Protein AF-A0A067FPH5-F1 (afdb_monomer)

Secondary structure (DSSP, 8-state):
-HHHHHHHHHHHHHHHHHHHHHHHHHHHHHHHHHHHHHHHHHHHHHHHHHHHHHHHHHHHHHHHHHHHHHHHHHHHHHHHHHHHHHHHHHHHHHHHHHHHHHHHHHHHHHHHHHHHHHHHHHHHHHHHHHHHHHHHHHHHHHHHHHHHHHHHT--TTS-HHHHHHHHHHHHHHHHHHHHHHHHHHHHHHHHHHHHHHHHHHHHHHHHHHHHHHHHH--TT-S---PPTT---HHHHHHHHHHHTTTTTHHHHHHHHHHHHHHHHH-TT---S---EETTEE-

InterPro domains:
  IPR005379 Factor of DNA methylation 1-5/IDN2 , domain XH [PF03469] (226-279)
  IPR045177 Factor of DNA methylation 1-5/IDN2 [PTHR21596] (140-278)

Solvent-accessible surface area (backbone atoms only — not comparable to full-atom values): 15678 Å² total; per-residue (Å²): 121,66,67,64,55,49,52,53,50,53,52,50,53,52,50,52,52,52,51,50,53,52,49,55,53,50,51,52,53,49,53,54,49,51,51,50,49,52,54,50,50,51,52,51,52,53,50,52,52,56,51,50,53,51,48,53,55,50,52,52,52,51,53,53,50,52,53,51,51,52,52,50,53,52,51,51,52,52,53,51,51,52,52,52,52,52,54,50,52,55,50,51,54,51,52,53,52,54,52,49,53,51,50,52,52,52,51,52,53,52,50,53,51,50,53,50,54,51,50,55,51,53,50,51,57,48,52,53,52,49,54,49,51,56,51,52,54,48,52,53,51,54,52,52,53,52,53,51,52,57,61,73,69,57,72,97,80,80,56,80,66,59,56,50,51,53,52,53,53,52,50,50,52,50,49,54,53,50,51,53,51,50,52,52,52,51,50,51,52,53,50,51,51,50,50,54,51,52,52,48,51,53,50,51,51,51,51,50,52,53,50,55,51,54,74,71,46,50,100,84,49,95,62,80,91,82,60,90,46,69,71,71,58,66,64,39,40,57,53,24,44,69,77,32,67,91,56,68,21,70,56,55,21,51,51,53,46,56,52,51,31,53,44,59,66,36,90,85,60,69,95,67,82,72,50,75,60,94,88,45,83,86

Sequence (282 aa):
MDDQRYEEELTKVSQLASLKQEIDSKNQQLSEMEQKLDDTSAVARKLVIGLMEKLMKSDRRSLEFEHMYYEYEKMYRERSATVEQLMNEKRKLKEEYIEEIRKEKSINIKLKMYQKKELEQRTKELDECKAQNDLERRRLMDEIEELKRKLQNQNPSEGASNLKAQISALTNQLKEKTEELEESQNLNNVLTVKELTTRKELHDARKESISGLLDMLNNRSTLLVKRMGEINRKAFDDMCSEKYSNGDWQEISAELCSLWERYLGDSNWHPFKRVKNGGIWQ

Mean predicted aligned error: 18.79 Å

pLDDT: mean 87.05, std 12.03, range [46.84, 98.06]

Organism: Citrus sinensis (NCBI:txid2711)

Structure (mmCIF, N/CA/C/O backbone):
data_AF-A0A067FPH5-F1
#
_entry.id   AF-A0A067FPH5-F1
#
loop_
_atom_site.group_PDB
_atom_site.id
_atom_site.type_symbol
_atom_site.label_atom_id
_atom_site.label_alt_id
_atom_site.label_comp_id
_atom_site.label_asym_id
_atom_site.label_entity_id
_atom_site.label_seq_id
_atom_site.pdbx_PDB_ins_code
_atom_site.Cartn_x
_atom_site.Cartn_y
_atom_site.Cartn_z
_atom_site.occupancy
_atom_site.B_iso_or_equiv
_atom_site.auth_seq_id
_atom_site.auth_comp_id
_atom_site.auth_asym_id
_atom_site.auth_atom_id
_atom_site.pdbx_PDB_model_num
ATOM 1 N N . MET A 1 1 ? 84.092 12.473 -113.536 1.00 52.78 1 MET A N 1
ATOM 2 C CA . MET A 1 1 ? 84.196 12.930 -112.132 1.00 52.78 1 MET A CA 1
ATOM 3 C C . MET A 1 1 ? 82.872 13.486 -111.617 1.00 52.78 1 MET A C 1
ATOM 5 O O . MET A 1 1 ? 82.619 13.321 -110.435 1.00 52.78 1 MET A O 1
ATOM 9 N N . ASP A 1 2 ? 82.016 14.066 -112.469 1.00 58.38 2 ASP A N 1
ATOM 10 C CA . ASP A 1 2 ? 80.738 14.653 -112.027 1.00 58.38 2 ASP A CA 1
ATOM 11 C C . ASP A 1 2 ? 79.616 13.640 -111.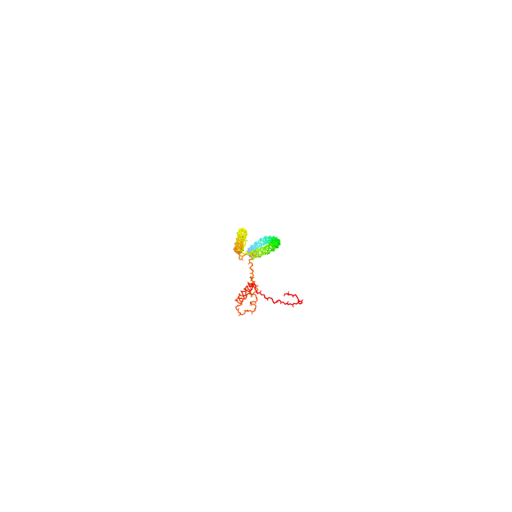718 1.00 58.38 2 ASP A C 1
ATOM 13 O O . ASP A 1 2 ? 78.890 13.842 -110.750 1.00 58.38 2 ASP A O 1
ATOM 17 N N . ASP A 1 3 ? 79.521 12.510 -112.433 1.00 58.47 3 ASP A N 1
ATOM 18 C CA . ASP A 1 3 ? 78.466 11.499 -112.186 1.00 58.47 3 ASP A CA 1
ATOM 19 C C . ASP A 1 3 ? 78.573 10.809 -110.817 1.00 58.47 3 ASP A C 1
ATOM 21 O O . ASP A 1 3 ? 77.574 10.570 -110.146 1.00 58.47 3 ASP A O 1
ATOM 25 N N . GLN A 1 4 ? 79.795 10.532 -110.357 1.00 61.44 4 GLN A N 1
ATOM 26 C CA . GLN A 1 4 ? 80.038 9.846 -109.082 1.00 61.44 4 GLN A CA 1
ATOM 27 C C . GLN A 1 4 ? 79.651 10.723 -107.882 1.00 61.44 4 GLN A C 1
ATOM 29 O O . GLN A 1 4 ? 79.090 10.250 -106.898 1.00 61.44 4 GLN A O 1
ATOM 34 N N . ARG A 1 5 ? 79.897 12.032 -108.000 1.00 65.94 5 ARG A N 1
ATOM 35 C CA . ARG A 1 5 ? 79.531 13.032 -106.993 1.00 65.94 5 ARG A CA 1
ATOM 36 C C . ARG A 1 5 ? 78.016 13.246 -106.940 1.00 65.94 5 ARG A C 1
ATOM 38 O O . ARG A 1 5 ? 77.473 13.497 -105.870 1.00 65.94 5 ARG A O 1
ATOM 45 N N . TYR A 1 6 ? 77.344 13.131 -108.086 1.00 71.31 6 TYR A N 1
ATOM 46 C CA . TYR A 1 6 ? 75.889 13.202 -108.188 1.00 71.31 6 TYR A CA 1
ATOM 47 C C . TYR A 1 6 ? 75.205 11.979 -107.557 1.00 71.31 6 TYR A C 1
ATOM 49 O O . TYR A 1 6 ? 74.259 12.147 -106.789 1.00 71.31 6 TYR A O 1
ATOM 57 N N . GLU A 1 7 ? 75.710 10.762 -107.791 1.00 71.12 7 GLU A N 1
ATOM 58 C CA . GLU A 1 7 ? 75.185 9.554 -107.134 1.00 71.12 7 GLU A CA 1
ATOM 59 C C . GLU A 1 7 ? 75.401 9.552 -105.610 1.00 71.12 7 GLU A C 1
ATOM 61 O O . GLU A 1 7 ? 74.508 9.138 -104.864 1.00 71.12 7 GLU A O 1
ATOM 66 N N . GLU A 1 8 ? 76.542 10.056 -105.127 1.00 75.38 8 GLU A N 1
ATOM 67 C CA . GLU A 1 8 ? 76.812 10.231 -103.691 1.00 75.38 8 GLU A CA 1
ATOM 68 C C . GLU A 1 8 ? 75.858 11.239 -103.029 1.00 75.38 8 GLU A C 1
ATOM 70 O O . GLU A 1 8 ? 75.388 11.026 -101.911 1.00 75.38 8 GLU A O 1
ATOM 75 N N . GLU A 1 9 ? 75.542 12.348 -103.700 1.00 77.19 9 GLU A N 1
ATOM 76 C CA . GLU A 1 9 ? 74.552 13.316 -103.213 1.00 77.19 9 GLU A CA 1
ATOM 77 C C . GLU A 1 9 ? 73.137 12.719 -103.213 1.00 77.19 9 GLU A C 1
ATOM 79 O O . GLU A 1 9 ? 72.397 12.876 -102.240 1.00 77.19 9 GLU A O 1
ATOM 84 N N . LEU A 1 10 ? 72.774 11.955 -104.247 1.00 77.88 10 LEU A N 1
ATOM 85 C CA . LEU A 1 10 ? 71.474 11.287 -104.334 1.00 77.88 10 LEU A CA 1
ATOM 86 C C . LEU A 1 10 ? 71.291 10.233 -103.224 1.00 77.88 10 LEU A C 1
ATOM 88 O O . LEU A 1 10 ? 70.218 10.135 -102.623 1.00 77.88 10 LEU A O 1
ATOM 92 N N . THR A 1 11 ? 72.348 9.488 -102.889 1.00 80.06 11 THR A N 1
ATOM 93 C CA . THR A 1 11 ? 72.336 8.524 -101.773 1.00 80.06 11 THR A CA 1
ATOM 94 C C . THR A 1 11 ? 72.241 9.211 -100.411 1.00 80.06 11 THR A C 1
ATOM 96 O O . THR A 1 11 ? 71.456 8.762 -99.573 1.00 80.06 11 THR A O 1
ATOM 99 N N . LYS A 1 12 ? 72.942 10.333 -100.187 1.00 84.25 12 LYS A N 1
ATOM 100 C CA . LYS A 1 12 ? 72.783 11.144 -98.962 1.00 84.25 12 LYS A CA 1
ATOM 101 C C . LYS A 1 12 ? 71.364 11.695 -98.819 1.00 84.25 12 LYS A C 1
ATOM 103 O O . LYS A 1 12 ? 70.794 11.632 -97.733 1.00 84.25 12 LYS A O 1
ATOM 108 N N . VAL A 1 13 ? 70.768 12.197 -99.903 1.00 83.94 13 VAL A N 1
ATOM 109 C CA . VAL A 1 13 ? 69.380 12.693 -99.907 1.00 83.94 13 VAL A CA 1
ATOM 110 C C . VAL A 1 13 ? 68.395 11.568 -99.578 1.00 83.94 13 VAL A C 1
ATOM 112 O O . VAL A 1 13 ? 67.494 11.765 -98.763 1.00 83.94 13 VAL A O 1
ATOM 115 N N . SER A 1 14 ? 68.597 10.367 -100.129 1.00 82.56 14 SER A N 1
ATOM 116 C CA . SER A 1 14 ? 67.784 9.190 -99.795 1.00 82.56 14 SER A CA 1
ATOM 117 C C . SER A 1 14 ? 67.922 8.776 -98.322 1.00 82.56 14 SER A C 1
ATOM 119 O O . SER A 1 14 ? 66.929 8.415 -97.690 1.00 82.56 14 SER A O 1
ATOM 121 N N . GLN A 1 15 ? 69.129 8.842 -97.751 1.00 87.75 15 GLN A N 1
ATOM 122 C CA . GLN A 1 15 ? 69.367 8.558 -96.330 1.00 87.75 15 GLN A CA 1
ATOM 123 C C . GLN A 1 15 ? 68.714 9.606 -95.419 1.00 87.75 15 GLN A C 1
ATOM 125 O O . GLN A 1 15 ? 68.077 9.250 -94.429 1.00 87.75 15 GLN A O 1
ATOM 130 N N . LEU A 1 16 ? 68.806 10.891 -95.774 1.00 87.94 16 LEU A N 1
ATOM 131 C CA . LEU A 1 16 ? 68.147 11.982 -95.049 1.00 87.94 16 LEU A CA 1
ATOM 132 C C . LEU A 1 16 ? 66.619 11.856 -95.084 1.00 87.94 16 LEU A C 1
ATOM 134 O O . LEU A 1 16 ? 65.966 12.085 -94.067 1.00 87.94 16 LEU A O 1
ATOM 138 N N . ALA A 1 17 ? 66.045 11.449 -96.220 1.00 88.19 17 ALA A N 1
ATOM 139 C CA . ALA A 1 17 ? 64.614 11.180 -96.333 1.00 88.19 17 ALA A CA 1
ATOM 140 C C . ALA A 1 17 ? 64.175 10.015 -95.425 1.00 88.19 17 ALA A C 1
ATOM 142 O O . ALA A 1 17 ? 63.168 10.135 -94.727 1.00 88.19 17 ALA A O 1
ATOM 143 N N . SER A 1 18 ? 64.963 8.934 -95.366 1.00 90.12 18 SER A N 1
ATOM 144 C CA . SER A 1 18 ? 64.709 7.802 -94.464 1.00 90.12 18 SER A CA 1
ATOM 145 C C . SER A 1 18 ? 64.787 8.206 -92.989 1.00 90.12 18 SER A C 1
ATOM 147 O O . SER A 1 18 ? 63.917 7.833 -92.205 1.00 90.12 18 SER A O 1
ATOM 149 N N . LEU A 1 19 ? 65.799 8.991 -92.602 1.00 92.50 19 LEU A N 1
ATOM 150 C CA . LEU A 1 19 ? 65.950 9.480 -91.227 1.00 92.50 19 LEU A CA 1
ATOM 151 C C . LEU A 1 19 ? 64.802 10.408 -90.824 1.00 92.50 19 LEU A C 1
ATOM 153 O O . LEU A 1 19 ? 64.295 10.311 -89.709 1.00 92.50 19 LEU A O 1
ATOM 157 N N . LYS A 1 20 ? 64.353 11.283 -91.730 1.00 93.94 20 LYS A N 1
ATOM 158 C CA . LYS A 1 20 ? 63.185 12.136 -91.495 1.00 93.94 20 LYS A CA 1
ATOM 159 C C . LYS A 1 20 ? 61.924 11.306 -91.256 1.00 93.94 20 LYS A C 1
ATOM 161 O O . LYS A 1 20 ? 61.219 11.556 -90.286 1.00 93.94 20 LYS A O 1
ATOM 166 N N . GLN A 1 21 ? 61.668 10.302 -92.096 1.00 92.88 21 GLN A N 1
ATOM 167 C CA . GLN A 1 21 ? 60.519 9.411 -91.931 1.00 92.88 21 GLN A CA 1
ATOM 168 C C . GLN A 1 21 ? 60.565 8.663 -90.588 1.00 92.88 21 GLN A C 1
ATOM 170 O O . GLN A 1 21 ? 59.534 8.495 -89.937 1.00 92.88 21 GLN A O 1
ATOM 175 N N . GLU A 1 22 ? 61.754 8.249 -90.144 1.00 94.88 22 GLU A N 1
ATOM 176 C CA . GLU A 1 22 ? 61.939 7.625 -88.831 1.00 94.88 22 GLU A CA 1
ATOM 177 C C . GLU A 1 22 ? 61.657 8.606 -87.679 1.00 94.88 22 GLU A C 1
ATOM 179 O O . GLU A 1 22 ? 60.985 8.237 -86.715 1.00 94.88 22 GLU A O 1
ATOM 184 N N . ILE A 1 23 ? 62.120 9.859 -87.780 1.00 95.06 23 ILE A N 1
ATOM 185 C CA . ILE A 1 23 ? 61.822 10.922 -86.804 1.00 95.06 23 ILE A CA 1
ATOM 186 C C . ILE A 1 23 ? 60.315 11.190 -86.743 1.00 95.06 23 ILE A C 1
ATOM 188 O O . ILE A 1 23 ? 59.755 11.227 -85.649 1.00 95.06 23 ILE A O 1
ATOM 192 N N . ASP A 1 24 ? 59.652 11.323 -87.892 1.00 94.56 24 ASP A N 1
ATOM 193 C CA . ASP A 1 24 ? 58.208 11.562 -87.969 1.00 94.56 24 ASP A CA 1
ATOM 194 C C . ASP A 1 24 ? 57.430 10.395 -87.334 1.00 94.56 24 ASP A C 1
ATOM 196 O O . ASP A 1 24 ? 56.533 10.615 -86.516 1.00 94.56 24 ASP A O 1
ATOM 200 N N . SER A 1 25 ? 57.837 9.149 -87.609 1.00 94.31 25 SER A N 1
ATOM 201 C CA . SER A 1 25 ? 57.247 7.961 -86.983 1.00 94.31 25 SER A CA 1
ATOM 202 C C . SER A 1 25 ? 57.460 7.926 -85.467 1.00 94.31 25 SER A C 1
ATOM 204 O O . SER A 1 25 ? 56.537 7.565 -84.736 1.00 94.31 25 SER A O 1
ATOM 206 N N . LYS A 1 26 ? 58.654 8.280 -84.974 1.00 95.81 26 LYS A N 1
ATOM 207 C CA . LYS A 1 26 ? 58.944 8.325 -83.530 1.00 95.81 26 LYS A CA 1
ATOM 208 C C . LYS A 1 26 ? 58.185 9.448 -82.831 1.00 95.81 26 LYS A C 1
ATOM 210 O O . LYS A 1 26 ? 57.690 9.235 -81.730 1.00 95.81 26 LYS A O 1
ATOM 215 N N . ASN A 1 27 ? 58.048 10.611 -83.464 1.00 95.19 27 ASN A N 1
ATOM 216 C CA . ASN A 1 27 ? 57.265 11.727 -82.933 1.00 95.19 27 ASN A CA 1
ATOM 217 C C . ASN A 1 27 ? 55.780 11.365 -82.826 1.00 95.19 27 ASN A C 1
ATOM 219 O O . ASN A 1 27 ? 55.150 11.670 -81.816 1.00 95.19 27 ASN A O 1
ATOM 223 N N . GLN A 1 28 ? 55.234 10.662 -83.824 1.00 95.12 28 GLN A N 1
ATOM 224 C CA . GLN A 1 28 ? 53.870 10.144 -83.749 1.00 95.12 28 GLN A CA 1
ATOM 225 C C . GLN A 1 28 ? 53.710 9.162 -82.578 1.00 95.12 28 GLN A C 1
ATOM 227 O O . GLN A 1 28 ? 52.793 9.311 -81.775 1.00 95.12 28 GLN A O 1
ATOM 232 N N . GLN A 1 29 ? 54.633 8.204 -82.431 1.00 95.94 29 GLN A N 1
ATOM 233 C CA . GLN A 1 29 ? 54.624 7.269 -81.300 1.00 95.94 29 GLN A CA 1
ATOM 234 C C . GLN A 1 29 ? 54.732 7.984 -79.946 1.00 95.94 29 GLN A C 1
ATOM 236 O O . GLN A 1 29 ? 54.062 7.592 -78.993 1.00 95.94 29 GLN A O 1
ATOM 241 N N . LEU A 1 30 ? 55.557 9.029 -79.850 1.00 95.62 30 LEU A N 1
ATOM 242 C CA . LEU A 1 30 ? 55.719 9.818 -78.632 1.00 95.62 30 LEU A CA 1
ATOM 243 C C . LEU A 1 30 ? 54.419 10.544 -78.266 1.00 95.62 30 LEU A C 1
ATOM 245 O O . LEU A 1 30 ? 53.979 10.437 -77.126 1.00 95.62 30 LEU A O 1
ATOM 249 N N . SER A 1 31 ? 53.750 11.166 -79.240 1.00 95.69 31 SER A N 1
ATOM 250 C CA . SER A 1 31 ? 52.448 11.812 -79.030 1.00 95.69 31 SER A CA 1
ATOM 251 C C . SER A 1 31 ? 51.366 10.816 -78.589 1.00 95.69 31 SER A C 1
ATOM 253 O O . SER A 1 31 ? 50.600 11.091 -77.666 1.00 95.69 31 SER A O 1
ATOM 255 N N . GLU A 1 32 ? 51.333 9.616 -79.178 1.00 95.75 32 GLU A N 1
ATOM 256 C CA . GLU A 1 32 ? 50.417 8.552 -78.748 1.00 95.75 32 GLU A CA 1
ATOM 257 C C . GLU A 1 32 ? 50.696 8.085 -77.310 1.00 95.75 32 GLU A C 1
ATOM 259 O O . GLU A 1 32 ? 49.768 7.765 -76.563 1.00 95.75 32 GLU A O 1
ATOM 264 N N . MET A 1 33 ? 51.969 8.023 -76.910 1.00 95.56 33 MET A N 1
ATOM 265 C CA . MET A 1 33 ? 52.368 7.665 -75.547 1.00 95.56 33 MET A CA 1
ATOM 266 C C . MET A 1 33 ? 52.017 8.760 -74.535 1.00 95.56 33 MET A C 1
ATOM 268 O O . MET A 1 33 ? 51.542 8.432 -73.448 1.00 95.56 33 MET A O 1
ATOM 272 N N . GLU A 1 34 ? 52.200 10.033 -74.888 1.00 95.44 34 GLU A N 1
ATOM 273 C CA . GLU A 1 34 ? 51.789 11.180 -74.069 1.00 95.44 34 GLU A CA 1
ATOM 274 C C . GLU A 1 34 ? 50.274 11.175 -73.835 1.00 95.44 34 GLU A C 1
ATOM 276 O O . GLU A 1 34 ? 49.833 11.223 -72.687 1.00 95.44 34 GLU A O 1
ATOM 281 N N . GLN A 1 35 ? 49.474 10.981 -74.889 1.00 95.75 35 GLN A N 1
ATOM 282 C CA . GLN A 1 35 ? 48.018 10.888 -74.762 1.00 95.75 35 GLN A CA 1
ATOM 283 C C . GLN A 1 35 ? 47.597 9.722 -73.852 1.00 95.75 35 GLN A C 1
ATOM 285 O O . GLN A 1 35 ? 46.757 9.889 -72.969 1.00 95.75 35 GLN A O 1
ATOM 290 N N . LYS A 1 36 ? 48.214 8.540 -74.011 1.00 96.38 36 LYS A N 1
ATOM 291 C CA . LYS A 1 36 ? 47.952 7.382 -73.135 1.00 96.38 36 LYS A CA 1
ATOM 292 C C . LYS A 1 36 ? 48.305 7.672 -71.680 1.00 96.38 36 LYS A C 1
ATOM 294 O O . LYS A 1 36 ? 47.593 7.216 -70.782 1.00 96.38 36 LYS A O 1
ATOM 299 N N . LEU A 1 37 ? 49.405 8.383 -71.433 1.00 94.88 37 LEU A N 1
ATOM 300 C CA . LEU A 1 37 ? 49.809 8.781 -70.088 1.00 94.88 37 LEU A CA 1
ATOM 301 C C . LEU A 1 37 ? 48.776 9.729 -69.471 1.00 94.88 37 LEU A C 1
ATOM 303 O O . LEU A 1 37 ? 48.371 9.510 -68.327 1.00 94.88 37 LEU A O 1
ATOM 307 N N . ASP A 1 38 ? 48.309 10.723 -70.224 1.00 95.75 38 ASP A N 1
ATOM 308 C CA . ASP A 1 38 ? 47.296 11.678 -69.773 1.00 95.75 38 ASP A CA 1
ATOM 309 C C . ASP A 1 38 ? 45.954 11.005 -69.479 1.00 95.75 38 ASP A C 1
ATOM 311 O O . ASP A 1 38 ? 45.372 11.231 -68.411 1.00 95.75 38 ASP A O 1
ATOM 315 N N . ASP A 1 39 ? 45.505 10.110 -70.361 1.00 96.06 39 ASP A N 1
ATOM 316 C CA . ASP A 1 39 ? 44.288 9.320 -70.171 1.00 96.06 39 ASP A CA 1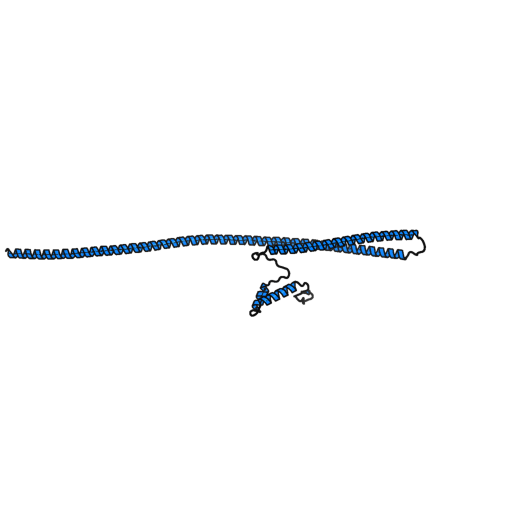
ATOM 317 C C . ASP A 1 39 ? 44.403 8.436 -68.920 1.00 96.06 39 ASP A C 1
ATOM 319 O O . ASP A 1 39 ? 43.511 8.415 -68.064 1.00 96.06 39 ASP A O 1
ATOM 323 N N . THR A 1 40 ? 45.543 7.755 -68.754 1.00 95.81 40 THR A N 1
ATOM 324 C CA . THR A 1 40 ? 45.820 6.917 -67.576 1.00 95.81 40 THR A CA 1
ATOM 325 C C . THR A 1 40 ? 45.838 7.756 -66.298 1.00 95.81 40 THR A C 1
ATOM 327 O O . THR A 1 40 ? 45.248 7.371 -65.286 1.00 95.81 40 THR A O 1
ATOM 330 N N . SER A 1 41 ? 46.460 8.935 -66.340 1.00 96.38 41 SER A N 1
ATOM 331 C CA . SER A 1 41 ? 46.521 9.884 -65.227 1.00 96.38 41 SER A CA 1
ATOM 332 C C . SER A 1 41 ? 45.132 10.415 -64.858 1.00 96.38 41 SER A C 1
ATOM 334 O O . SER A 1 41 ? 44.786 10.504 -63.677 1.00 96.38 41 SER A O 1
ATOM 336 N N . ALA A 1 42 ? 44.284 10.706 -65.848 1.00 96.38 42 ALA A N 1
ATOM 337 C CA . ALA A 1 42 ? 42.902 11.124 -65.632 1.00 96.38 42 ALA A CA 1
ATOM 338 C C . ALA A 1 42 ? 42.062 10.022 -64.967 1.00 96.38 42 ALA A C 1
ATOM 340 O O . ALA A 1 42 ? 41.341 10.296 -64.000 1.00 96.38 42 ALA A O 1
ATOM 341 N N . VAL A 1 43 ? 42.194 8.772 -65.425 1.00 96.62 43 VAL A N 1
ATOM 342 C CA . VAL A 1 43 ? 41.532 7.613 -64.806 1.00 96.62 43 VAL A CA 1
ATOM 343 C C . VAL A 1 43 ? 42.016 7.413 -63.369 1.00 96.62 43 VAL A C 1
ATOM 345 O O . VAL A 1 43 ? 41.189 7.271 -62.464 1.00 96.62 43 VAL A O 1
ATOM 348 N N . ALA A 1 44 ? 43.329 7.476 -63.130 1.00 96.94 44 ALA A N 1
ATOM 349 C CA . ALA A 1 44 ? 43.908 7.359 -61.794 1.00 96.94 44 ALA A CA 1
ATOM 350 C C . ALA A 1 44 ? 43.384 8.452 -60.847 1.00 96.94 44 ALA A C 1
ATOM 352 O O . ALA A 1 44 ? 42.931 8.141 -59.745 1.00 96.94 44 ALA A O 1
ATOM 353 N N . ARG A 1 45 ? 43.345 9.719 -61.287 1.00 97.19 45 ARG A N 1
ATOM 354 C CA . ARG A 1 45 ? 42.771 10.832 -60.508 1.00 97.19 45 ARG A CA 1
ATOM 355 C C . ARG A 1 45 ? 41.310 10.580 -60.137 1.00 97.19 45 ARG A C 1
ATOM 357 O O . ARG A 1 45 ? 40.937 10.749 -58.978 1.00 97.19 45 ARG A O 1
ATOM 364 N N . LYS A 1 46 ? 40.488 10.135 -61.093 1.00 96.88 46 LYS A N 1
ATOM 365 C CA . LYS A 1 46 ? 39.066 9.840 -60.853 1.00 96.88 46 LYS A CA 1
ATOM 366 C C . LYS A 1 46 ? 38.879 8.715 -59.832 1.00 96.88 46 LYS A C 1
ATOM 368 O O . LYS A 1 46 ? 38.005 8.814 -58.971 1.00 96.88 46 LYS A O 1
ATOM 373 N N . LEU A 1 47 ? 39.707 7.671 -59.902 1.00 97.00 47 LEU A N 1
ATOM 374 C CA . LEU A 1 47 ? 39.696 6.576 -58.930 1.00 97.00 47 LEU A CA 1
ATOM 375 C C . LEU A 1 47 ? 40.080 7.059 -57.529 1.00 97.00 47 LEU A C 1
ATOM 377 O O . LEU A 1 47 ? 39.378 6.739 -56.572 1.00 97.00 47 LEU A O 1
ATOM 381 N N . VAL A 1 48 ? 41.141 7.862 -57.408 1.00 97.56 48 VAL A N 1
ATOM 382 C CA . VAL A 1 48 ? 41.587 8.420 -56.122 1.00 97.56 48 VAL A CA 1
ATOM 383 C C . VAL A 1 48 ? 40.495 9.278 -55.483 1.00 97.56 48 VAL A C 1
ATOM 385 O O . VAL A 1 48 ? 40.170 9.059 -54.318 1.00 97.56 48 VAL A O 1
ATOM 388 N N . ILE A 1 49 ? 39.866 10.183 -56.241 1.00 96.94 49 ILE A N 1
ATOM 389 C CA . ILE A 1 49 ? 38.756 11.015 -55.743 1.00 96.94 49 ILE A CA 1
ATOM 390 C C . ILE A 1 49 ? 37.593 10.133 -55.271 1.00 96.94 49 ILE A C 1
ATOM 392 O O . ILE A 1 49 ? 37.096 10.302 -54.160 1.00 96.94 49 ILE A O 1
ATOM 396 N N . GLY A 1 50 ? 37.199 9.137 -56.072 1.00 96.94 50 GLY A N 1
ATOM 397 C CA . GLY A 1 50 ? 36.114 8.226 -55.705 1.00 96.94 50 GLY A CA 1
ATOM 398 C C . GLY A 1 50 ? 36.405 7.401 -54.445 1.00 96.94 50 GLY A C 1
ATOM 399 O O . GLY A 1 50 ? 35.495 7.134 -53.659 1.00 96.94 50 GLY A O 1
ATOM 400 N N . LEU A 1 51 ? 37.661 7.000 -54.225 1.00 97.00 51 LEU A N 1
ATOM 401 C CA . LEU A 1 51 ? 38.082 6.323 -52.995 1.00 97.00 51 LEU A CA 1
ATOM 402 C C . LEU A 1 51 ? 38.091 7.278 -51.797 1.00 97.00 51 LEU A C 1
ATOM 404 O O . LEU A 1 51 ? 37.592 6.900 -50.738 1.00 97.00 51 LEU A O 1
ATOM 408 N N . MET A 1 52 ? 38.579 8.510 -51.968 1.00 96.56 52 MET A N 1
ATOM 409 C CA . MET A 1 52 ? 38.553 9.539 -50.924 1.00 96.56 52 MET A CA 1
ATOM 410 C C . MET A 1 52 ? 37.122 9.842 -50.470 1.00 96.56 52 MET A C 1
ATOM 412 O O . MET A 1 52 ? 36.848 9.833 -49.275 1.00 96.56 52 MET A O 1
ATOM 416 N N . GLU A 1 53 ? 36.177 10.019 -51.395 1.00 96.62 53 GLU A N 1
ATOM 417 C CA . GLU A 1 53 ? 34.772 10.257 -51.044 1.00 96.62 53 GLU A CA 1
ATOM 418 C C . GLU A 1 53 ? 34.149 9.092 -50.266 1.00 96.62 53 GLU A C 1
ATOM 420 O O . GLU A 1 53 ? 33.371 9.305 -49.332 1.00 96.62 53 GLU A O 1
ATOM 425 N N . LYS A 1 54 ? 34.466 7.848 -50.648 1.00 97.00 54 LYS A N 1
ATOM 426 C CA . LYS A 1 54 ? 34.000 6.655 -49.927 1.00 97.00 54 LYS A CA 1
ATOM 427 C C . LYS A 1 54 ? 34.592 6.588 -48.523 1.00 97.00 54 LYS A C 1
ATOM 429 O O . LYS A 1 54 ? 33.845 6.303 -47.589 1.00 97.00 54 LYS A O 1
ATOM 434 N N . LEU A 1 55 ? 35.885 6.879 -48.382 1.00 96.38 55 LEU A N 1
ATOM 435 C CA . LEU A 1 55 ? 36.567 6.925 -47.091 1.00 96.38 55 LEU A CA 1
ATOM 436 C C . LEU A 1 55 ? 35.940 7.991 -46.189 1.00 96.38 55 LEU A C 1
ATOM 438 O O . LEU A 1 55 ? 35.475 7.663 -45.107 1.00 96.38 55 LEU A O 1
ATOM 442 N N . MET A 1 56 ? 35.774 9.221 -46.683 1.00 96.19 56 MET A N 1
ATOM 443 C CA . MET A 1 56 ? 35.149 10.311 -45.923 1.00 96.19 56 MET A CA 1
ATOM 444 C C . MET A 1 56 ? 33.713 9.986 -45.491 1.00 96.19 56 MET A C 1
ATOM 446 O O . MET A 1 56 ? 33.310 10.294 -44.371 1.00 96.19 56 MET A O 1
ATOM 450 N N . LYS A 1 57 ? 32.918 9.346 -46.361 1.00 96.25 57 LYS A N 1
ATOM 451 C CA . LYS A 1 57 ? 31.566 8.880 -46.003 1.00 96.25 57 LYS A CA 1
ATOM 452 C C . LYS A 1 57 ? 31.605 7.797 -44.925 1.00 96.25 57 LYS A C 1
ATOM 454 O O . LYS A 1 57 ? 30.726 7.780 -44.066 1.00 96.25 57 LYS A O 1
ATOM 459 N N . SER A 1 58 ? 32.584 6.896 -44.984 1.00 95.44 58 SER A N 1
ATOM 460 C CA . SER A 1 58 ? 32.786 5.857 -43.973 1.00 95.44 58 SER A CA 1
ATOM 461 C C . SER A 1 58 ? 33.202 6.459 -42.628 1.00 95.44 58 SER A C 1
ATOM 463 O O . SER A 1 58 ? 32.572 6.156 -41.619 1.00 95.44 58 SER A O 1
ATOM 465 N N . ASP A 1 59 ? 34.181 7.365 -42.620 1.00 96.19 59 ASP A N 1
ATOM 466 C CA . ASP A 1 59 ? 34.676 8.039 -41.413 1.00 96.19 59 ASP A CA 1
ATOM 467 C C . ASP A 1 59 ? 33.573 8.849 -40.734 1.00 96.19 59 ASP A C 1
ATOM 469 O O . ASP A 1 59 ? 33.379 8.761 -39.522 1.00 96.19 59 ASP A O 1
ATOM 473 N N . ARG A 1 60 ? 32.768 9.573 -41.523 1.00 96.56 60 ARG A N 1
ATOM 474 C CA . ARG A 1 60 ? 31.609 10.303 -41.003 1.00 96.56 60 ARG A CA 1
ATOM 475 C C . ARG A 1 60 ? 30.613 9.375 -40.307 1.00 96.56 60 ARG A C 1
ATOM 477 O O . ARG A 1 60 ? 30.173 9.686 -39.207 1.00 96.56 60 ARG A O 1
ATOM 484 N N . ARG A 1 61 ? 30.273 8.238 -40.924 1.00 95.75 61 ARG A N 1
ATOM 485 C CA . ARG A 1 61 ? 29.374 7.249 -40.306 1.00 95.75 61 ARG A CA 1
ATOM 486 C C . ARG A 1 61 ? 29.969 6.683 -39.021 1.00 95.75 61 ARG A C 1
ATOM 488 O O . ARG A 1 61 ? 29.236 6.49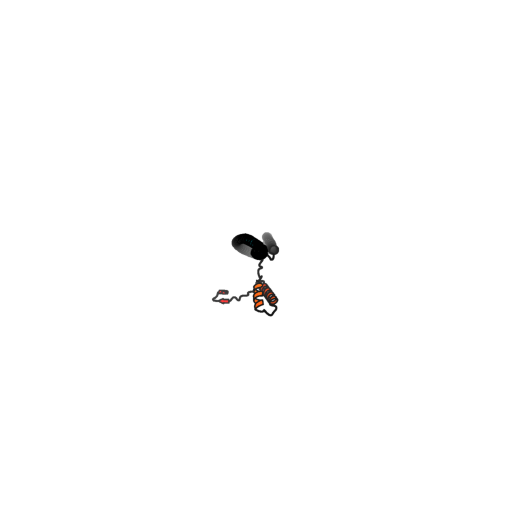4 -38.060 1.00 95.75 61 ARG A O 1
ATOM 495 N N . SER A 1 62 ? 31.278 6.433 -38.995 1.00 96.06 62 SER A N 1
ATOM 496 C CA . SER A 1 62 ? 31.971 5.959 -37.794 1.00 96.06 62 SER A CA 1
ATOM 497 C C . SER A 1 62 ? 31.838 6.954 -36.638 1.00 96.06 62 SER A C 1
ATOM 499 O O . SER A 1 62 ? 31.471 6.555 -35.537 1.00 96.06 62 SER A O 1
ATOM 501 N N . LEU A 1 63 ? 32.054 8.247 -36.899 1.00 96.81 63 LEU A N 1
ATOM 502 C CA . LEU A 1 63 ? 31.888 9.308 -35.898 1.00 96.81 63 LEU A CA 1
ATOM 503 C C . LEU A 1 63 ? 30.435 9.435 -35.416 1.00 96.81 63 LEU A C 1
ATOM 505 O O . LEU A 1 63 ? 30.192 9.619 -34.225 1.00 96.81 63 LEU A O 1
ATOM 509 N N . GLU A 1 64 ? 29.461 9.310 -36.322 1.00 96.62 64 GLU A N 1
ATOM 510 C CA . GLU A 1 64 ? 28.034 9.311 -35.969 1.00 96.62 64 GLU A CA 1
ATOM 511 C C . GLU A 1 64 ? 27.688 8.133 -35.036 1.00 96.62 64 GLU A C 1
ATOM 513 O O . GLU A 1 64 ? 26.983 8.324 -34.044 1.00 96.62 64 GLU A O 1
ATOM 518 N N . PHE A 1 65 ? 28.224 6.934 -35.296 1.00 97.25 65 PHE A N 1
ATOM 519 C CA . PHE A 1 65 ? 28.052 5.777 -34.410 1.00 97.25 65 PHE A CA 1
ATOM 520 C C . PHE A 1 65 ? 28.700 5.979 -33.038 1.00 97.25 65 PHE A C 1
ATOM 522 O O . PHE A 1 65 ? 28.095 5.622 -32.028 1.00 97.25 65 PHE A O 1
ATOM 529 N N . GLU A 1 66 ? 29.901 6.554 -32.990 1.00 97.12 66 GLU A N 1
ATOM 530 C CA . GLU A 1 66 ? 30.620 6.812 -31.741 1.00 97.12 66 GLU A CA 1
ATOM 531 C C . GLU A 1 66 ? 29.876 7.826 -30.859 1.00 97.12 66 GLU A C 1
ATOM 533 O O . GLU A 1 66 ? 29.671 7.583 -29.669 1.00 97.12 66 GLU A O 1
ATOM 538 N N . HIS A 1 67 ? 29.366 8.909 -31.456 1.00 96.88 67 HIS A N 1
ATOM 539 C CA . HIS A 1 67 ? 28.528 9.884 -30.755 1.00 96.88 67 HIS A CA 1
ATOM 540 C C . HIS A 1 67 ? 27.240 9.252 -30.214 1.00 96.88 67 HIS A C 1
ATOM 542 O O . HIS A 1 67 ? 26.886 9.447 -29.053 1.00 96.88 67 HIS A O 1
ATOM 548 N N . MET A 1 68 ? 26.558 8.450 -31.036 1.00 98.06 68 MET A N 1
ATOM 549 C CA . MET A 1 68 ? 25.323 7.776 -30.633 1.00 98.06 68 MET A CA 1
ATOM 550 C C . MET A 1 68 ? 25.575 6.794 -29.479 1.00 98.06 68 MET A C 1
ATOM 552 O O . MET A 1 68 ? 24.805 6.744 -28.520 1.00 98.06 68 MET A O 1
ATOM 556 N N . TYR A 1 69 ? 26.686 6.052 -29.520 1.00 97.25 69 TYR A N 1
ATOM 557 C CA . TYR A 1 69 ? 27.074 5.151 -28.435 1.00 97.25 69 TYR A CA 1
ATOM 558 C C . TYR A 1 69 ? 27.357 5.909 -27.130 1.00 97.25 69 TYR A C 1
ATOM 560 O O . TYR A 1 69 ? 26.901 5.493 -26.064 1.00 97.25 69 TYR A O 1
ATOM 568 N N . TYR A 1 70 ? 28.044 7.050 -27.209 1.00 97.38 70 TYR A N 1
ATOM 569 C CA . TYR A 1 70 ? 28.295 7.909 -26.053 1.00 97.38 70 TYR A CA 1
ATOM 570 C C . TYR A 1 70 ? 26.994 8.436 -25.421 1.00 97.38 70 TYR A C 1
ATOM 572 O O . TYR A 1 70 ? 26.817 8.365 -24.201 1.00 97.38 70 TYR A O 1
ATOM 580 N N . GLU A 1 71 ? 26.052 8.921 -26.235 1.00 97.94 71 GLU A N 1
ATOM 581 C CA . GLU A 1 71 ? 24.739 9.374 -25.759 1.00 97.94 71 GLU A CA 1
ATOM 582 C C . GLU A 1 71 ? 23.932 8.240 -25.126 1.00 97.94 71 GLU A C 1
ATOM 584 O O . GLU A 1 71 ? 23.328 8.421 -24.064 1.00 97.94 71 GLU A O 1
ATOM 589 N N . TYR A 1 72 ? 23.952 7.059 -25.749 1.00 97.12 72 TYR A N 1
ATOM 590 C CA . TYR A 1 72 ? 23.330 5.859 -25.207 1.00 97.12 72 TYR A CA 1
ATOM 591 C C . TYR A 1 72 ? 23.911 5.536 -23.829 1.00 97.12 72 TYR A C 1
ATOM 593 O O . TYR A 1 72 ? 23.164 5.411 -22.863 1.00 97.12 72 TYR A O 1
ATOM 601 N N . GLU A 1 73 ? 25.234 5.468 -23.690 1.00 97.69 73 GLU A N 1
ATOM 602 C CA . GLU A 1 73 ? 25.860 5.131 -22.413 1.00 97.69 73 GLU A CA 1
ATOM 603 C C . GLU A 1 73 ? 25.536 6.162 -21.320 1.00 97.69 73 GLU A C 1
ATOM 605 O O . GLU A 1 73 ? 25.220 5.791 -20.185 1.00 97.69 73 GLU A O 1
ATOM 610 N N . LYS A 1 74 ? 25.527 7.455 -21.667 1.00 96.88 74 LYS A N 1
ATOM 611 C CA . LYS A 1 74 ? 25.116 8.535 -20.761 1.00 96.88 74 LYS A CA 1
ATOM 612 C C . LYS A 1 74 ? 23.670 8.357 -20.288 1.00 96.88 74 LYS A C 1
ATOM 614 O O . LYS A 1 74 ? 23.418 8.358 -19.083 1.00 96.88 74 LYS A O 1
ATOM 619 N N . MET A 1 75 ? 22.740 8.136 -21.214 1.00 98.06 75 MET A N 1
ATOM 620 C CA . MET A 1 75 ? 21.322 7.929 -20.905 1.00 98.06 75 MET A CA 1
ATOM 621 C C . MET A 1 75 ? 21.097 6.677 -20.045 1.00 98.06 75 MET A C 1
ATOM 623 O O . MET A 1 75 ? 20.300 6.700 -19.106 1.00 98.06 75 MET A O 1
ATOM 627 N N . TYR A 1 76 ? 21.835 5.594 -20.304 1.00 95.62 76 TYR A N 1
ATOM 628 C CA . TYR A 1 76 ? 21.769 4.383 -19.483 1.00 95.62 76 TYR A CA 1
ATOM 629 C C . TYR A 1 76 ? 22.277 4.619 -18.062 1.00 95.62 76 TYR A C 1
ATOM 631 O O . TYR A 1 76 ? 21.640 4.157 -17.113 1.00 95.62 76 TYR A O 1
ATOM 639 N N . ARG A 1 77 ? 23.377 5.362 -17.895 1.00 97.06 77 ARG A N 1
ATOM 640 C CA . ARG A 1 77 ? 23.903 5.734 -16.572 1.00 97.06 77 ARG A CA 1
ATOM 641 C C . ARG A 1 77 ? 22.905 6.586 -15.792 1.00 97.06 77 ARG A C 1
ATOM 643 O O . ARG A 1 77 ? 22.631 6.276 -14.635 1.00 97.06 77 ARG A O 1
ATOM 650 N N . GLU A 1 78 ? 22.320 7.600 -16.428 1.00 97.00 78 GLU A N 1
ATOM 651 C CA . GLU A 1 78 ? 21.291 8.452 -15.818 1.00 97.00 78 GLU A CA 1
ATOM 652 C C . GLU A 1 78 ? 20.071 7.629 -15.389 1.00 97.00 78 GLU A C 1
ATOM 654 O O . GLU A 1 78 ? 19.662 7.680 -14.228 1.00 97.00 78 GLU A O 1
ATOM 659 N N . ARG A 1 79 ? 19.542 6.783 -16.285 1.00 97.19 79 ARG A N 1
ATOM 660 C CA . ARG A 1 79 ? 18.393 5.923 -15.976 1.00 97.19 79 ARG A CA 1
ATOM 661 C C . ARG A 1 79 ? 18.698 4.937 -14.850 1.00 97.19 79 ARG A C 1
ATOM 663 O O . ARG A 1 79 ? 17.845 4.716 -13.992 1.00 97.19 79 ARG A O 1
ATOM 670 N N . SER A 1 80 ? 19.901 4.361 -14.828 1.00 96.81 80 SER A N 1
ATOM 671 C CA . SER A 1 80 ? 20.345 3.470 -13.751 1.00 96.81 80 SER A CA 1
ATOM 672 C C . SER A 1 80 ? 20.382 4.195 -12.404 1.00 96.81 80 SER A C 1
ATOM 674 O O . SER A 1 80 ? 19.882 3.665 -11.414 1.00 96.81 80 SER A O 1
ATOM 676 N N . ALA A 1 81 ? 20.904 5.425 -12.370 1.00 97.81 81 ALA A N 1
ATOM 677 C CA . ALA A 1 81 ? 20.944 6.235 -11.157 1.00 97.81 81 ALA A CA 1
ATOM 678 C C . ALA A 1 81 ? 19.533 6.566 -10.638 1.00 97.81 81 ALA A C 1
ATOM 680 O O . ALA A 1 81 ? 19.272 6.431 -9.443 1.00 97.81 81 ALA A O 1
ATOM 681 N N . THR A 1 82 ? 18.597 6.926 -11.524 1.00 96.62 82 THR A N 1
ATOM 682 C CA . THR A 1 82 ? 17.196 7.177 -11.141 1.00 96.62 82 THR A CA 1
ATOM 683 C C . THR A 1 82 ? 16.526 5.925 -10.578 1.00 96.62 82 THR A C 1
ATOM 685 O O . THR A 1 82 ? 15.835 5.992 -9.562 1.00 96.62 82 THR A O 1
ATOM 688 N N . VAL A 1 83 ? 16.740 4.762 -11.201 1.00 96.75 83 VAL A N 1
ATOM 689 C CA . VAL A 1 83 ? 16.193 3.489 -10.707 1.00 96.75 83 VAL A CA 1
ATOM 690 C C . VAL A 1 83 ? 16.734 3.171 -9.311 1.00 96.75 83 VAL A C 1
ATOM 692 O O . VAL A 1 83 ? 15.970 2.767 -8.436 1.00 96.75 83 VAL A O 1
ATOM 695 N N . GLU A 1 84 ? 18.020 3.408 -9.063 1.00 97.62 84 GLU A N 1
ATOM 696 C CA . GLU A 1 84 ? 18.628 3.196 -7.749 1.00 97.62 84 GLU A CA 1
ATOM 697 C C . GLU A 1 84 ? 18.086 4.151 -6.675 1.00 97.62 84 GLU A C 1
ATOM 699 O O . GLU A 1 84 ? 17.780 3.718 -5.560 1.00 97.62 84 GLU A O 1
ATOM 704 N N . GLN A 1 85 ? 17.864 5.423 -7.018 1.00 96.94 85 GLN A N 1
ATOM 705 C CA . GLN A 1 85 ? 17.196 6.389 -6.138 1.00 96.94 85 GLN A CA 1
ATOM 706 C C . GLN A 1 85 ? 15.785 5.922 -5.755 1.00 96.94 85 GLN A C 1
ATOM 708 O O . GLN A 1 85 ? 15.478 5.816 -4.566 1.00 96.94 85 GLN A O 1
ATOM 713 N N . LEU A 1 86 ? 14.963 5.545 -6.739 1.00 96.19 86 LEU A N 1
ATOM 714 C CA . LEU A 1 86 ? 13.599 5.059 -6.503 1.00 96.19 86 LEU A CA 1
ATOM 715 C C . LEU A 1 86 ? 13.575 3.773 -5.667 1.00 96.19 86 LEU A C 1
ATOM 717 O O . LEU A 1 86 ? 12.718 3.601 -4.798 1.00 96.19 86 LEU A O 1
ATOM 721 N N . MET A 1 87 ? 14.522 2.857 -5.889 1.00 96.62 87 MET A N 1
ATOM 722 C CA . MET A 1 87 ? 14.650 1.649 -5.068 1.00 96.62 87 MET A CA 1
ATOM 723 C C . MET A 1 87 ? 14.988 1.976 -3.609 1.00 96.62 87 MET A C 1
ATOM 725 O O . MET A 1 87 ? 14.468 1.319 -2.702 1.00 96.62 87 MET A O 1
ATOM 729 N N . ASN A 1 88 ? 15.825 2.986 -3.368 1.00 97.31 88 ASN A N 1
ATOM 730 C CA . ASN A 1 88 ? 16.170 3.433 -2.021 1.00 97.31 88 ASN A CA 1
ATOM 731 C C . ASN A 1 88 ? 14.997 4.137 -1.327 1.00 97.31 88 ASN A C 1
ATOM 733 O O . ASN A 1 88 ? 14.727 3.848 -0.162 1.00 97.31 88 ASN A O 1
ATOM 737 N N . GLU A 1 89 ? 14.253 4.994 -2.026 1.00 96.81 89 GLU A N 1
ATOM 738 C CA . GLU A 1 89 ? 13.028 5.612 -1.497 1.00 96.81 89 GLU A CA 1
ATOM 739 C C . GLU A 1 89 ? 11.973 4.562 -1.142 1.00 96.81 89 GLU A C 1
ATOM 741 O O . GLU A 1 89 ? 11.442 4.557 -0.031 1.00 96.81 89 GLU A O 1
ATOM 746 N N . LYS A 1 90 ? 11.742 3.593 -2.037 1.00 94.31 90 LYS A N 1
ATOM 747 C CA . LYS A 1 90 ? 10.843 2.462 -1.778 1.00 94.31 90 LYS A CA 1
ATOM 748 C C . LYS A 1 90 ? 11.260 1.669 -0.537 1.00 94.31 90 LYS A C 1
ATOM 750 O O . LYS A 1 90 ? 10.398 1.190 0.199 1.00 94.31 90 LYS A O 1
ATOM 755 N N . ARG A 1 91 ? 12.567 1.507 -0.301 1.00 97.56 91 ARG A N 1
ATOM 756 C CA . ARG A 1 91 ? 13.098 0.823 0.888 1.00 97.56 91 ARG A CA 1
ATOM 757 C C . ARG A 1 91 ? 12.795 1.608 2.165 1.00 97.56 91 ARG A C 1
ATOM 759 O O . ARG A 1 91 ? 12.245 1.018 3.089 1.00 97.56 91 ARG A O 1
ATOM 766 N N . LYS A 1 92 ? 13.059 2.919 2.173 1.00 97.31 92 LYS A N 1
ATOM 767 C CA . LYS A 1 92 ? 12.762 3.808 3.311 1.00 97.31 92 LYS A CA 1
ATOM 768 C C . LYS A 1 92 ? 11.275 3.811 3.660 1.00 97.31 92 LYS A C 1
ATOM 770 O O . LYS A 1 92 ? 10.917 3.558 4.803 1.00 97.31 92 LYS A O 1
ATOM 775 N N . LEU A 1 93 ? 10.406 3.975 2.659 1.00 95.75 93 LEU A N 1
ATOM 776 C CA . LEU A 1 93 ? 8.952 3.938 2.858 1.00 95.75 93 LEU A CA 1
ATOM 777 C C . LEU A 1 93 ? 8.481 2.599 3.437 1.00 95.75 93 LEU A C 1
ATOM 779 O O . LEU A 1 93 ? 7.589 2.553 4.282 1.00 95.75 93 LEU A O 1
ATOM 783 N N . LYS A 1 94 ? 9.085 1.487 3.001 1.00 95.00 94 LYS A N 1
ATOM 784 C CA . LYS A 1 94 ? 8.770 0.161 3.544 1.00 95.00 94 LYS A CA 1
ATOM 785 C C . LYS A 1 94 ? 9.186 0.033 5.012 1.00 95.00 94 LYS A C 1
ATOM 787 O O . LYS A 1 94 ? 8.453 -0.580 5.785 1.00 95.00 94 LYS A O 1
ATOM 792 N N . GLU A 1 95 ? 10.339 0.574 5.390 1.00 96.44 95 GLU A N 1
ATOM 793 C CA . GLU A 1 95 ? 10.813 0.588 6.779 1.00 96.44 95 GLU A CA 1
ATOM 794 C C . GLU A 1 95 ? 9.906 1.448 7.669 1.00 96.44 95 GLU A C 1
ATOM 796 O O . GLU A 1 95 ? 9.445 0.965 8.702 1.00 96.44 95 GLU A O 1
ATOM 801 N N . GLU A 1 96 ? 9.551 2.657 7.226 1.00 96.12 96 GLU A N 1
ATOM 802 C CA . GLU A 1 96 ? 8.611 3.542 7.929 1.00 96.12 96 GLU A CA 1
ATOM 803 C C . GLU A 1 96 ? 7.242 2.881 8.136 1.00 96.12 96 GLU A C 1
ATOM 805 O O . GLU A 1 96 ? 6.703 2.890 9.244 1.00 96.12 96 GLU A O 1
ATOM 810 N N . TYR A 1 97 ? 6.705 2.226 7.103 1.00 90.62 97 TYR A N 1
ATOM 811 C CA . TYR A 1 97 ? 5.440 1.495 7.192 1.00 90.62 97 TYR A CA 1
ATOM 812 C C . TYR A 1 97 ? 5.487 0.353 8.220 1.00 90.62 97 TYR A C 1
ATOM 814 O O . TYR A 1 97 ? 4.539 0.152 8.983 1.00 90.62 97 TYR A O 1
ATOM 822 N N . ILE A 1 98 ? 6.594 -0.396 8.272 1.00 95.12 98 ILE A N 1
ATOM 823 C CA . ILE A 1 98 ? 6.777 -1.474 9.253 1.00 95.12 98 ILE A CA 1
ATOM 824 C C . ILE A 1 98 ? 6.827 -0.910 10.677 1.00 95.12 98 ILE A C 1
ATOM 826 O O . ILE A 1 98 ? 6.220 -1.495 11.580 1.00 95.12 98 ILE A O 1
ATOM 830 N N . GLU A 1 99 ? 7.524 0.206 10.887 1.00 95.69 99 GLU A N 1
ATOM 831 C CA . GLU A 1 99 ? 7.576 0.870 12.191 1.00 95.69 99 GLU A CA 1
ATOM 832 C C . GLU A 1 99 ? 6.203 1.379 12.631 1.00 95.69 99 GLU A C 1
ATOM 834 O O . GLU A 1 99 ? 5.826 1.200 13.790 1.00 95.69 99 GLU A O 1
ATOM 839 N N . GLU A 1 100 ? 5.406 1.929 11.717 1.00 92.31 100 GLU A N 1
ATOM 840 C CA . GLU A 1 100 ? 4.065 2.407 12.053 1.00 92.31 100 GLU A CA 1
ATOM 841 C C . GLU A 1 100 ? 3.132 1.257 12.460 1.00 92.31 100 GLU A C 1
ATOM 843 O O . GLU A 1 100 ? 2.488 1.322 13.509 1.00 92.31 100 GLU A O 1
ATOM 848 N N . ILE A 1 101 ? 3.172 0.127 11.740 1.00 92.31 101 ILE A N 1
ATOM 849 C CA . ILE A 1 101 ? 2.458 -1.097 12.145 1.00 92.31 101 ILE A CA 1
ATOM 850 C C . ILE A 1 101 ? 2.902 -1.567 13.536 1.00 92.31 101 ILE A C 1
ATOM 852 O O . ILE A 1 101 ? 2.085 -2.047 14.329 1.00 92.31 101 ILE A O 1
ATOM 856 N N . ARG A 1 102 ? 4.201 -1.492 13.852 1.00 95.19 102 ARG A N 1
ATOM 857 C CA . ARG A 1 102 ? 4.719 -1.888 15.173 1.00 95.19 102 ARG A CA 1
ATOM 858 C C . ARG A 1 102 ? 4.177 -0.980 16.275 1.00 95.19 102 ARG A C 1
ATOM 860 O O . ARG A 1 102 ? 3.754 -1.496 17.315 1.00 95.19 102 ARG A O 1
ATOM 867 N N . LYS A 1 103 ? 4.142 0.337 16.052 1.00 94.44 103 LYS A N 1
ATOM 868 C CA . LYS A 1 103 ? 3.555 1.301 16.996 1.00 94.44 103 LYS A CA 1
ATOM 869 C C . LYS A 1 103 ? 2.068 1.043 17.201 1.00 94.44 103 LYS A C 1
ATOM 871 O O . LYS A 1 103 ? 1.637 0.919 18.347 1.00 94.44 103 LYS A O 1
ATOM 876 N N . GLU A 1 104 ? 1.307 0.884 16.120 1.00 93.19 104 GLU A N 1
ATOM 877 C CA . GLU A 1 104 ? -0.131 0.617 16.180 1.00 93.19 104 GLU A CA 1
ATOM 878 C C . GLU A 1 104 ? -0.424 -0.667 16.969 1.00 93.19 104 GLU A C 1
ATOM 880 O O . GLU A 1 104 ? -1.245 -0.668 17.889 1.00 93.19 104 GLU A O 1
ATOM 885 N N . LYS A 1 105 ? 0.317 -1.751 16.698 1.00 92.69 105 LYS A N 1
ATOM 886 C CA . LYS A 1 105 ? 0.210 -3.007 17.459 1.00 92.69 105 LYS A CA 1
ATOM 887 C C . LYS A 1 105 ? 0.509 -2.812 18.944 1.00 92.69 105 LYS A C 1
ATOM 889 O O . LYS A 1 105 ? -0.216 -3.346 19.782 1.00 92.69 105 LYS A O 1
ATOM 894 N N . SER A 1 106 ? 1.546 -2.046 19.279 1.00 95.25 106 SER A N 1
ATOM 895 C CA . SER A 1 106 ? 1.906 -1.739 20.669 1.00 95.25 106 SER A CA 1
ATOM 896 C C . SER A 1 106 ? 0.795 -0.964 21.387 1.00 95.25 106 SER A C 1
ATOM 898 O O . SER A 1 106 ? 0.408 -1.322 22.502 1.00 95.25 106 SER A O 1
ATOM 900 N N . ILE A 1 107 ? 0.219 0.047 20.729 1.00 95.81 107 ILE A N 1
ATOM 901 C CA . ILE A 1 107 ? -0.916 0.819 21.252 1.00 95.81 107 ILE A CA 1
ATOM 902 C C . ILE A 1 107 ? -2.142 -0.085 21.433 1.00 95.81 107 ILE A C 1
ATOM 904 O O . ILE A 1 107 ? -2.759 -0.058 22.496 1.00 95.81 107 ILE A O 1
ATOM 908 N N . ASN A 1 108 ? -2.460 -0.938 20.454 1.00 92.44 108 ASN A N 1
ATOM 909 C CA . ASN A 1 108 ? -3.596 -1.861 20.517 1.00 92.44 108 ASN A CA 1
ATOM 910 C C . ASN A 1 108 ? -3.486 -2.834 21.703 1.00 92.44 108 ASN A C 1
ATOM 912 O O . ASN A 1 108 ? -4.465 -3.051 22.418 1.00 92.44 108 ASN A O 1
ATOM 916 N N . ILE A 1 109 ? -2.291 -3.387 21.949 1.00 95.81 109 ILE A N 1
ATOM 917 C CA . ILE A 1 109 ? -2.031 -4.267 23.098 1.00 95.81 109 ILE A CA 1
ATOM 918 C C . ILE A 1 109 ? -2.258 -3.514 24.412 1.00 95.81 109 ILE A C 1
ATOM 920 O O . ILE A 1 109 ? -2.972 -4.016 25.281 1.00 95.81 109 ILE A O 1
ATOM 924 N N . LYS A 1 110 ? -1.705 -2.301 24.548 1.00 96.19 110 LYS A N 1
ATOM 925 C CA . LYS A 1 110 ? -1.900 -1.472 25.748 1.00 96.19 110 LYS A CA 1
ATOM 926 C C . LYS A 1 110 ? -3.380 -1.167 25.976 1.00 96.19 110 LYS A C 1
ATOM 928 O O . LYS A 1 110 ? -3.872 -1.381 27.080 1.00 96.19 110 LYS A O 1
ATOM 933 N N . LEU A 1 111 ? -4.099 -0.741 24.936 1.00 95.00 111 LEU A N 1
ATOM 934 C CA . LEU A 1 111 ? -5.529 -0.431 25.009 1.00 95.00 111 LEU A CA 1
ATOM 935 C C . LEU A 1 111 ? -6.344 -1.646 25.476 1.00 95.00 111 LEU A C 1
ATOM 937 O O . LEU A 1 111 ? -7.148 -1.529 26.397 1.00 95.00 111 LEU A O 1
ATOM 941 N N . LYS A 1 112 ? -6.084 -2.830 24.906 1.00 94.25 112 LYS A N 1
ATOM 942 C CA . LYS A 1 112 ? -6.739 -4.082 25.317 1.00 94.25 112 LYS A CA 1
ATOM 943 C C . LYS A 1 112 ? -6.463 -4.438 26.775 1.00 94.25 112 LYS A C 1
ATOM 945 O O . LYS A 1 112 ? -7.367 -4.906 27.462 1.00 94.25 112 LYS A O 1
ATOM 950 N N . MET A 1 113 ? -5.238 -4.221 27.262 1.00 95.12 113 MET A N 1
ATOM 951 C CA . MET A 1 113 ? -4.907 -4.449 28.673 1.00 95.12 113 MET A CA 1
ATOM 952 C C . MET A 1 113 ? -5.668 -3.492 29.597 1.00 95.12 113 MET A C 1
ATOM 954 O O . MET A 1 113 ? -6.216 -3.945 30.601 1.00 95.12 113 MET A O 1
ATOM 958 N N . TYR A 1 114 ? -5.742 -2.201 29.254 1.00 93.19 114 TYR A N 1
ATOM 959 C CA . TYR A 1 114 ? -6.517 -1.223 30.024 1.00 93.19 114 TYR A CA 1
ATOM 960 C C . TYR A 1 114 ? -8.008 -1.573 30.052 1.00 93.19 114 TYR A C 1
ATOM 962 O O . TYR A 1 114 ? -8.578 -1.671 31.135 1.00 93.19 114 TYR A O 1
ATOM 970 N N . GLN A 1 115 ? -8.608 -1.862 28.892 1.00 90.00 115 GLN A N 1
ATOM 971 C CA . GLN A 1 115 ? -10.017 -2.263 28.792 1.00 90.00 115 GLN A CA 1
ATOM 972 C C . GLN A 1 115 ? -10.318 -3.523 29.607 1.00 90.00 115 GLN A C 1
ATOM 974 O O . GLN A 1 115 ? -11.326 -3.581 30.305 1.00 90.00 115 GLN A O 1
ATOM 979 N N . LYS A 1 116 ? -9.433 -4.528 29.563 1.00 93.81 116 LYS A N 1
ATOM 980 C CA . LYS A 1 116 ? -9.587 -5.749 30.362 1.00 93.81 116 LYS A CA 1
ATOM 981 C C . LYS A 1 116 ? -9.575 -5.446 31.861 1.00 93.81 116 LYS A C 1
ATOM 983 O O . LYS A 1 116 ? -10.430 -5.946 32.581 1.00 93.81 116 LYS A O 1
ATOM 988 N N . LYS A 1 117 ? -8.631 -4.620 32.322 1.00 95.69 117 LYS A N 1
ATOM 989 C CA . LYS A 1 117 ? -8.517 -4.251 33.739 1.00 95.69 117 LYS A CA 1
ATOM 990 C C . LYS A 1 117 ? -9.733 -3.457 34.223 1.00 95.69 117 LYS A C 1
ATOM 992 O O . LYS A 1 117 ? -10.224 -3.709 35.318 1.00 95.69 117 LYS A O 1
ATOM 997 N N . GLU A 1 118 ? -10.225 -2.528 33.408 1.00 94.94 118 GLU A N 1
ATOM 998 C CA . GLU A 1 118 ? -11.430 -1.756 33.716 1.00 94.94 118 GLU A CA 1
ATOM 999 C C . GLU A 1 118 ? -12.672 -2.656 33.772 1.00 94.94 118 GLU A C 1
ATOM 1001 O O . GLU A 1 118 ? -13.431 -2.583 34.734 1.00 94.94 118 GLU A O 1
ATOM 1006 N N . LEU A 1 119 ? -12.838 -3.574 32.812 1.00 93.94 119 LEU A N 1
ATOM 1007 C CA . LEU A 1 119 ? -13.920 -4.563 32.834 1.00 93.94 119 LEU A CA 1
ATOM 1008 C C . LEU A 1 119 ? -13.859 -5.459 34.076 1.00 93.94 119 LEU A C 1
ATOM 1010 O O . LEU A 1 119 ? -14.884 -5.674 34.718 1.00 93.94 119 LEU A O 1
ATOM 1014 N N . GLU A 1 120 ? -12.678 -5.956 34.449 1.00 95.69 120 GLU A N 1
ATOM 1015 C CA . GLU A 1 120 ? -12.497 -6.755 35.668 1.00 95.69 120 GLU A CA 1
ATOM 1016 C C . GLU A 1 120 ? -12.886 -5.970 36.926 1.00 95.69 120 GLU A C 1
ATOM 1018 O O . GLU A 1 120 ? -13.544 -6.517 37.810 1.00 95.69 120 GLU A O 1
ATOM 1023 N N . GLN A 1 121 ? -12.522 -4.687 37.003 1.00 95.81 121 GLN A N 1
ATOM 1024 C CA . GLN A 1 121 ? -12.900 -3.827 38.121 1.00 95.81 121 GLN A CA 1
ATOM 1025 C C . GLN A 1 121 ? -14.415 -3.590 38.169 1.00 95.81 121 GLN A C 1
ATOM 1027 O O . GLN A 1 121 ? -15.029 -3.799 39.211 1.00 95.81 121 GLN A O 1
ATOM 1032 N N . ARG A 1 122 ? -15.036 -3.237 37.037 1.00 93.00 122 ARG A N 1
ATOM 1033 C CA . ARG A 1 122 ? -16.492 -3.041 36.940 1.00 93.00 122 ARG A CA 1
ATOM 1034 C C . ARG A 1 122 ? -17.277 -4.299 37.287 1.00 93.00 122 ARG A C 1
ATOM 1036 O O . ARG A 1 122 ? -18.327 -4.210 37.912 1.00 93.00 122 ARG A O 1
ATOM 1043 N N . THR A 1 123 ? -16.764 -5.467 36.907 1.00 92.19 123 THR A N 1
ATOM 1044 C CA . THR A 1 123 ? -17.402 -6.749 37.230 1.00 92.19 123 THR A CA 1
ATOM 1045 C C . THR A 1 123 ? -17.383 -7.000 38.739 1.00 92.19 123 THR A C 1
ATOM 1047 O O . THR A 1 123 ? -18.408 -7.374 39.297 1.00 92.19 123 THR A O 1
ATOM 1050 N N . LYS A 1 124 ? -16.265 -6.707 39.419 1.00 96.06 124 LYS A N 1
ATOM 1051 C CA . LYS A 1 124 ? -16.178 -6.800 40.887 1.00 96.06 124 LYS A CA 1
ATOM 1052 C C . LYS A 1 124 ? -17.128 -5.831 41.590 1.00 96.06 124 LYS A C 1
ATOM 1054 O O . LYS A 1 124 ? -17.872 -6.260 42.462 1.00 96.06 124 LYS A O 1
ATOM 1059 N N . GLU A 1 125 ? -17.144 -4.562 41.174 1.00 96.12 125 GLU A N 1
ATOM 1060 C CA . GLU A 1 125 ? -18.067 -3.547 41.713 1.00 96.12 125 GLU A CA 1
ATOM 1061 C C . GLU A 1 125 ? -19.535 -3.990 41.559 1.00 96.12 125 GLU A C 1
ATOM 1063 O O . GLU A 1 125 ? -20.346 -3.828 42.472 1.00 96.12 125 GLU A O 1
ATOM 1068 N N . LEU A 1 126 ?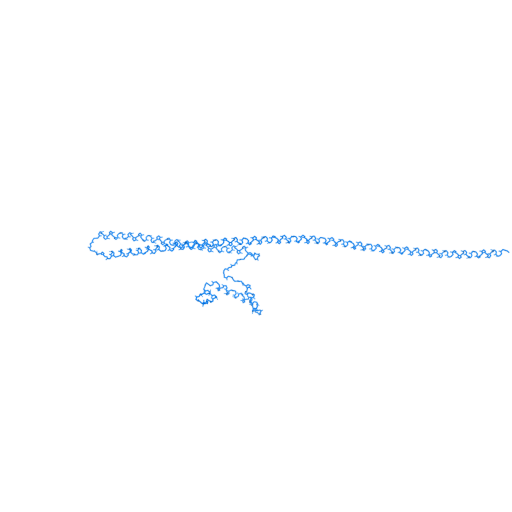 -19.879 -4.595 40.417 1.00 93.94 126 LEU A N 1
ATOM 1069 C CA . LEU A 1 126 ? -21.218 -5.118 40.159 1.00 93.94 126 LEU A CA 1
ATOM 1070 C C . LEU A 1 126 ? -21.564 -6.307 41.065 1.00 93.94 126 LEU A C 1
ATOM 1072 O O . LEU A 1 126 ? -22.683 -6.375 41.571 1.00 93.94 126 LEU A O 1
ATOM 1076 N N . ASP A 1 127 ? -20.635 -7.241 41.262 1.00 94.62 127 ASP A N 1
ATOM 1077 C CA . ASP A 1 127 ? -20.849 -8.411 42.118 1.00 94.62 127 ASP A CA 1
ATOM 1078 C C . ASP A 1 127 ? -21.000 -8.012 43.595 1.00 94.62 127 ASP A C 1
ATOM 1080 O O . ASP A 1 127 ? -21.889 -8.519 44.282 1.00 94.62 127 ASP A O 1
ATOM 1084 N N . GLU A 1 128 ? -20.210 -7.043 44.067 1.00 95.75 128 GLU A N 1
ATOM 1085 C CA . GLU A 1 128 ? -20.348 -6.452 45.405 1.00 95.75 128 GLU A CA 1
ATOM 1086 C C . GLU A 1 128 ? -21.706 -5.752 45.573 1.00 95.75 128 GLU A C 1
ATOM 1088 O O . GLU A 1 128 ? -22.410 -5.980 46.560 1.00 95.75 128 GLU A O 1
ATOM 1093 N N . CYS A 1 129 ? -22.128 -4.959 44.582 1.00 93.56 129 CYS A N 1
ATOM 1094 C CA . CYS A 1 129 ? -23.424 -4.281 44.596 1.00 93.56 129 CYS A CA 1
ATOM 1095 C C . CYS A 1 129 ? -24.606 -5.269 44.583 1.00 93.56 129 CYS A C 1
ATOM 1097 O O . CYS A 1 129 ? -25.601 -5.063 45.285 1.00 93.56 129 CYS A O 1
ATOM 1099 N N . LYS A 1 130 ? -24.502 -6.370 43.827 1.00 91.81 130 LYS A N 1
ATOM 1100 C CA . LYS A 1 130 ? -25.500 -7.452 43.834 1.00 91.81 130 LYS A CA 1
ATOM 1101 C C . LYS A 1 130 ? -25.577 -8.135 45.196 1.00 91.81 130 LYS A C 1
ATOM 1103 O O . LYS A 1 130 ? -26.675 -8.308 45.717 1.00 91.81 130 LYS A O 1
ATOM 1108 N N . ALA A 1 131 ? -24.433 -8.470 45.793 1.00 94.69 131 ALA A N 1
ATOM 1109 C CA . ALA A 1 131 ? -24.388 -9.088 47.115 1.00 94.69 131 ALA A CA 1
ATOM 1110 C C . ALA A 1 131 ? -25.014 -8.185 48.192 1.00 94.69 131 ALA A C 1
ATOM 1112 O O . ALA A 1 131 ? -25.759 -8.670 49.046 1.00 94.69 131 ALA A O 1
ATOM 1113 N N . GLN A 1 132 ? -24.763 -6.874 48.119 1.00 94.00 132 GLN A N 1
ATOM 1114 C CA . GLN A 1 132 ? -25.358 -5.895 49.025 1.00 94.00 132 GLN A CA 1
ATOM 1115 C C . GLN A 1 132 ? -26.882 -5.801 48.850 1.00 94.00 132 GLN A C 1
ATOM 1117 O O . GLN A 1 132 ? -27.610 -5.884 49.838 1.00 94.00 132 GLN A O 1
ATOM 1122 N N . ASN A 1 133 ? -27.372 -5.714 47.608 1.00 90.88 133 ASN A N 1
ATOM 1123 C CA . ASN A 1 133 ? -28.810 -5.733 47.318 1.00 90.88 133 ASN A CA 1
ATOM 1124 C C . ASN A 1 133 ? -29.486 -7.019 47.822 1.00 90.88 133 ASN A C 1
ATOM 1126 O O . ASN A 1 133 ? -30.574 -6.969 48.393 1.00 90.88 133 ASN A O 1
ATOM 1130 N N . ASP A 1 134 ? -28.844 -8.178 47.662 1.00 93.38 134 ASP A N 1
ATOM 1131 C CA . ASP A 1 134 ? -29.374 -9.459 48.144 1.00 93.38 134 ASP A CA 1
ATOM 1132 C C . ASP A 1 134 ? -29.432 -9.549 49.679 1.00 93.38 134 ASP A C 1
ATOM 1134 O O . ASP A 1 134 ? -30.293 -10.245 50.232 1.00 93.38 134 ASP A O 1
ATOM 1138 N N . LEU A 1 135 ? -28.510 -8.885 50.383 1.00 94.62 135 LEU A N 1
ATOM 1139 C CA . LEU A 1 135 ? -28.537 -8.758 51.844 1.00 94.62 135 LEU A CA 1
ATOM 1140 C C . LEU A 1 135 ? -29.668 -7.834 52.298 1.00 94.62 135 LEU A C 1
ATOM 1142 O O . LEU A 1 135 ? -30.412 -8.175 53.218 1.00 94.62 135 LEU A O 1
ATOM 1146 N N . GLU A 1 136 ? -29.819 -6.688 51.641 1.00 93.12 136 GLU A N 1
ATOM 1147 C CA . GLU A 1 136 ? -30.849 -5.700 51.956 1.00 93.12 136 GLU A CA 1
ATOM 1148 C C . GLU A 1 136 ? -32.255 -6.244 51.684 1.00 93.12 136 GLU A C 1
ATOM 1150 O O . GLU A 1 136 ? -33.134 -6.171 52.543 1.00 93.12 136 GLU A O 1
ATOM 1155 N N . ARG A 1 137 ? -32.440 -6.932 50.553 1.00 90.44 137 ARG A N 1
ATOM 1156 C CA . ARG A 1 137 ? -33.681 -7.639 50.232 1.00 90.44 137 ARG A CA 1
ATOM 1157 C C . ARG A 1 137 ? -34.025 -8.703 51.275 1.00 90.44 137 ARG A C 1
ATOM 1159 O O . ARG A 1 137 ? -35.192 -8.837 51.629 1.00 90.44 137 ARG A O 1
ATOM 1166 N N . ARG A 1 138 ? -33.038 -9.458 51.778 1.00 92.38 138 ARG A N 1
ATOM 1167 C CA . ARG A 1 138 ? -33.254 -10.425 52.871 1.00 92.38 138 ARG A CA 1
ATOM 1168 C C . ARG A 1 138 ? -33.695 -9.739 54.159 1.00 92.38 138 ARG A C 1
ATOM 1170 O O . ARG A 1 138 ? -34.708 -10.141 54.714 1.00 92.38 138 ARG A O 1
ATOM 1177 N N . ARG A 1 139 ? -33.016 -8.660 54.566 1.00 93.88 139 ARG A N 1
ATOM 1178 C CA . ARG A 1 139 ? -33.419 -7.855 55.732 1.00 93.88 139 ARG A CA 1
ATOM 1179 C C . ARG A 1 139 ? -34.859 -7.360 55.633 1.00 93.88 139 ARG A C 1
ATOM 1181 O O . ARG A 1 139 ? -35.609 -7.509 56.589 1.00 93.88 139 ARG A O 1
ATOM 1188 N N . LEU A 1 140 ? -35.244 -6.802 54.485 1.00 91.25 140 LEU A N 1
ATOM 1189 C CA . LEU A 1 140 ? -36.608 -6.316 54.272 1.00 91.25 140 LEU A CA 1
ATOM 1190 C C . LEU A 1 140 ? -37.636 -7.456 54.317 1.00 91.25 140 LEU A C 1
ATOM 1192 O O . LEU A 1 140 ? -38.719 -7.272 54.866 1.00 91.25 140 LEU A O 1
ATOM 1196 N N . MET A 1 141 ? -37.313 -8.639 53.779 1.00 89.75 141 MET A N 1
ATOM 1197 C CA . MET A 1 141 ? -38.190 -9.814 53.889 1.00 89.75 141 MET A CA 1
ATOM 1198 C C . MET A 1 141 ? -38.379 -10.252 55.347 1.00 89.75 141 MET A C 1
ATOM 1200 O O . MET A 1 141 ? -39.520 -10.468 55.758 1.00 89.75 141 MET A O 1
ATOM 1204 N N . ASP A 1 142 ? -37.297 -10.317 56.127 1.00 92.25 142 ASP A N 1
ATOM 1205 C CA . ASP A 1 142 ? -37.348 -10.671 57.551 1.00 92.25 142 ASP A CA 1
ATOM 1206 C C . ASP A 1 142 ? -38.189 -9.654 58.350 1.00 92.25 142 ASP A C 1
ATOM 1208 O O . ASP A 1 142 ? -39.004 -10.028 59.197 1.00 92.25 142 ASP A O 1
ATOM 1212 N N . GLU A 1 143 ? -38.044 -8.358 58.053 1.00 91.88 143 GLU A N 1
ATOM 1213 C CA . GLU A 1 143 ? -38.805 -7.281 58.699 1.00 91.88 143 GLU A CA 1
ATOM 1214 C C . GLU A 1 143 ? -40.301 -7.338 58.347 1.00 91.88 143 GLU A C 1
ATOM 1216 O O . GLU A 1 143 ? -41.153 -7.225 59.234 1.00 91.88 143 GLU A O 1
ATOM 1221 N N . ILE A 1 144 ? -40.645 -7.606 57.081 1.00 87.69 144 ILE A N 1
ATOM 1222 C CA . ILE A 1 144 ? -42.034 -7.830 56.647 1.00 87.69 144 ILE A CA 1
ATOM 1223 C C . ILE A 1 144 ? -42.652 -9.027 57.380 1.00 87.69 144 ILE A C 1
ATOM 1225 O O . ILE A 1 144 ? -43.820 -8.973 57.780 1.00 87.69 144 ILE A O 1
ATOM 1229 N N . GLU A 1 145 ? -41.905 -10.117 57.550 1.00 89.69 145 GLU A N 1
ATOM 1230 C CA . GLU A 1 145 ? -42.397 -11.320 58.224 1.00 89.69 145 GLU A CA 1
ATOM 1231 C C . GLU A 1 145 ? -42.633 -11.084 59.723 1.00 89.69 145 GLU A C 1
ATOM 1233 O O . GLU A 1 145 ? -43.665 -11.494 60.265 1.00 89.69 145 GLU A O 1
ATOM 1238 N N . GLU A 1 146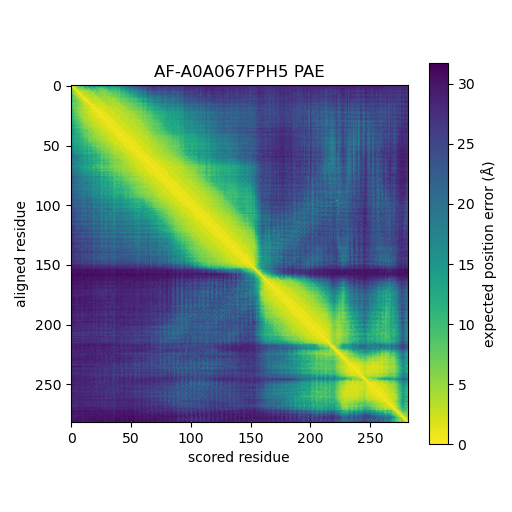 ? -41.744 -10.339 60.382 1.00 89.19 146 GLU A N 1
ATOM 1239 C CA . GLU A 1 146 ? -41.913 -9.934 61.779 1.00 89.19 146 GLU A CA 1
ATOM 1240 C C . GLU A 1 146 ? -43.126 -9.007 61.969 1.00 89.19 146 GLU A C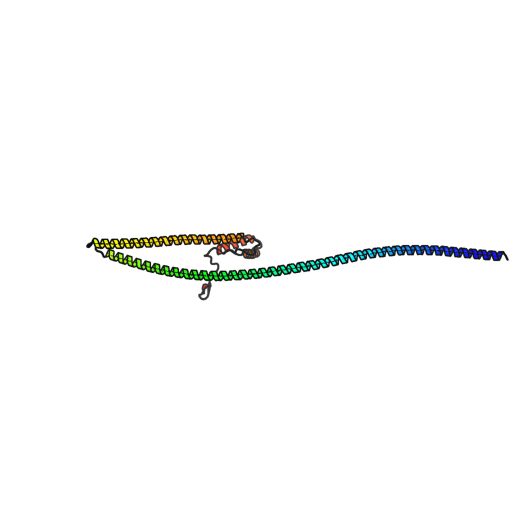 1
ATOM 1242 O O . GLU A 1 146 ? -43.920 -9.190 62.899 1.00 89.19 146 GLU A O 1
ATOM 1247 N N . LEU A 1 147 ? -43.326 -8.041 61.066 1.00 84.50 147 LEU A N 1
ATOM 1248 C CA . LEU A 1 147 ? -44.496 -7.159 61.083 1.00 84.50 147 LEU A CA 1
ATOM 1249 C C . LEU A 1 147 ? -45.802 -7.931 60.858 1.00 84.50 147 LEU A C 1
ATOM 1251 O O . LEU A 1 147 ? -46.780 -7.699 61.575 1.00 84.50 147 LEU A O 1
ATOM 1255 N N . LYS A 1 148 ? -45.819 -8.900 59.932 1.00 79.94 148 LYS A N 1
ATOM 1256 C CA . LYS A 1 148 ? -46.967 -9.802 59.739 1.00 79.94 148 LYS A CA 1
ATOM 1257 C C . LYS A 1 148 ? -47.292 -10.591 61.006 1.00 79.94 148 LYS A C 1
ATOM 1259 O O . LYS A 1 148 ? -48.459 -10.666 61.386 1.00 79.94 148 LYS A O 1
ATOM 1264 N N . ARG A 1 149 ? -46.279 -11.141 61.683 1.00 80.62 149 ARG A N 1
ATOM 1265 C CA . ARG A 1 149 ? -46.455 -11.912 62.924 1.00 80.62 149 ARG A CA 1
ATOM 1266 C C . ARG A 1 149 ? -47.049 -11.054 64.045 1.00 80.62 149 ARG A C 1
ATOM 1268 O O . ARG A 1 149 ? -47.971 -11.492 64.729 1.00 80.62 149 ARG A O 1
ATOM 1275 N N . LYS A 1 150 ? -46.573 -9.813 64.205 1.00 83.81 150 LYS A N 1
ATOM 1276 C CA . LYS A 1 150 ? -47.130 -8.846 65.171 1.00 83.81 150 LYS A CA 1
ATOM 1277 C C . LYS A 1 150 ? -48.595 -8.524 64.889 1.00 83.81 150 LYS A C 1
ATOM 1279 O O . LYS A 1 150 ? -49.392 -8.523 65.822 1.00 83.81 150 LYS A O 1
ATOM 1284 N N . LEU A 1 151 ? -48.946 -8.307 63.620 1.00 75.88 151 LEU A N 1
ATOM 1285 C CA . LEU A 1 151 ? -50.324 -8.039 63.203 1.00 75.88 151 LEU A CA 1
ATOM 1286 C C . LEU A 1 151 ? -51.254 -9.225 63.517 1.00 75.88 151 LEU A C 1
ATOM 1288 O O . LEU A 1 151 ? -52.378 -9.034 63.968 1.00 75.88 151 LEU A O 1
ATOM 1292 N N . GLN A 1 152 ? -50.775 -10.454 63.314 1.00 73.31 152 GLN A N 1
ATOM 1293 C CA . GLN A 1 152 ? -51.552 -11.678 63.526 1.00 73.31 152 GLN A CA 1
ATOM 1294 C C . GLN A 1 152 ? -51.759 -12.017 65.015 1.00 73.31 152 GLN A C 1
ATOM 1296 O O . GLN A 1 152 ? -52.749 -12.653 65.366 1.00 73.31 152 GLN A O 1
ATOM 1301 N N . ASN A 1 153 ? -50.857 -11.557 65.889 1.00 68.00 153 ASN A N 1
ATOM 1302 C CA . ASN A 1 153 ? -50.917 -11.765 67.340 1.00 68.00 153 ASN A CA 1
ATOM 1303 C C . ASN A 1 153 ? -51.751 -10.709 68.090 1.00 68.00 153 ASN A C 1
ATOM 1305 O O . ASN A 1 153 ? -51.936 -10.822 69.304 1.00 68.00 153 ASN A O 1
ATOM 1309 N N . GLN A 1 154 ? -52.255 -9.677 67.408 1.00 60.78 154 GLN A N 1
ATOM 1310 C CA . GLN A 1 154 ? -53.154 -8.703 68.021 1.00 60.78 154 GLN A CA 1
ATOM 1311 C C . GLN A 1 154 ? -54.598 -9.212 68.005 1.00 60.78 154 GLN A C 1
ATOM 1313 O O . GLN A 1 154 ? -55.264 -9.232 66.973 1.00 60.78 154 GLN A O 1
ATOM 1318 N N . ASN A 1 155 ? -55.093 -9.607 69.183 1.00 48.78 155 ASN A N 1
ATOM 1319 C CA . ASN A 1 155 ? -56.507 -9.915 69.393 1.00 48.78 155 ASN A CA 1
ATOM 1320 C C . ASN A 1 155 ? -57.384 -8.665 69.160 1.00 48.78 155 ASN A C 1
ATOM 1322 O O . ASN A 1 155 ? -56.984 -7.572 69.567 1.00 48.78 155 ASN A O 1
ATOM 1326 N N . PRO A 1 156 ? -58.615 -8.795 68.619 1.00 50.72 156 PRO A N 1
ATOM 1327 C CA . PRO A 1 156 ? -59.444 -7.641 68.246 1.00 50.72 156 PRO A CA 1
ATOM 1328 C C . PRO A 1 156 ? -60.026 -6.835 69.423 1.00 50.72 156 PRO A C 1
ATOM 1330 O O . PRO A 1 156 ? -60.839 -5.944 69.192 1.00 50.72 156 PRO A O 1
ATOM 1333 N N . SER A 1 157 ? -59.702 -7.164 70.680 1.00 52.53 157 SER A N 1
ATOM 1334 C CA . SER A 1 157 ? -60.608 -6.864 71.797 1.00 52.53 157 SER A CA 1
ATOM 1335 C C . SER A 1 157 ? -60.236 -5.701 72.719 1.00 52.53 157 SER A C 1
ATOM 1337 O O . SER A 1 157 ? -61.118 -5.276 73.456 1.00 52.53 157 SER A O 1
ATOM 1339 N N . GLU A 1 158 ? -59.033 -5.121 72.706 1.00 46.84 158 GLU A N 1
ATOM 1340 C CA . GLU A 1 158 ? -58.739 -3.976 73.592 1.00 46.84 158 GLU A CA 1
ATOM 1341 C C . GLU A 1 158 ? -57.768 -2.973 72.951 1.00 46.84 158 GLU A C 1
ATOM 1343 O O . GLU A 1 158 ? -56.615 -3.286 72.670 1.00 46.84 158 GLU A O 1
ATOM 1348 N N . GLY A 1 159 ? -58.230 -1.732 72.748 1.00 49.16 159 GLY A N 1
ATOM 1349 C CA . GLY A 1 159 ? -57.352 -0.589 72.460 1.00 49.16 159 GLY A CA 1
ATOM 1350 C C . GLY A 1 159 ? -57.408 -0.034 71.033 1.00 49.16 159 GLY A C 1
ATOM 1351 O O . GLY A 1 159 ? -56.382 0.070 70.361 1.00 49.16 159 GLY A O 1
ATOM 1352 N N . ALA A 1 160 ? -58.581 0.431 70.592 1.00 50.47 160 ALA A N 1
ATOM 1353 C CA . ALA A 1 160 ? -58.791 1.067 69.282 1.00 50.47 160 ALA A CA 1
ATOM 1354 C C . ALA A 1 160 ? -57.850 2.259 68.968 1.00 50.47 160 ALA A C 1
ATOM 1356 O O . ALA A 1 160 ? -57.657 2.602 67.804 1.00 50.47 160 ALA A O 1
ATOM 1357 N N . SER A 1 161 ? -57.235 2.883 69.980 1.00 57.50 161 SER A N 1
ATOM 1358 C CA . SER A 1 161 ? -56.289 3.997 69.802 1.00 57.50 161 SER A CA 1
ATOM 1359 C C . SER A 1 161 ? -54.850 3.538 69.495 1.00 57.50 161 SER A C 1
ATOM 1361 O O . SER A 1 161 ? -54.185 4.121 68.640 1.00 57.50 161 SER A O 1
ATOM 1363 N N . ASN A 1 162 ? -54.377 2.448 70.117 1.00 62.09 162 ASN A N 1
ATOM 1364 C CA . ASN A 1 162 ? -53.008 1.936 69.933 1.00 62.09 162 ASN A CA 1
ATOM 1365 C C . ASN A 1 162 ? -52.856 1.180 68.598 1.00 62.09 162 ASN A C 1
ATOM 1367 O O . ASN A 1 162 ? -51.906 1.399 67.849 1.00 62.09 162 ASN A O 1
ATOM 1371 N N . LEU A 1 163 ? -53.866 0.379 68.240 1.00 61.88 163 LEU A N 1
ATOM 1372 C CA . LEU A 1 163 ? -53.953 -0.285 66.935 1.00 61.88 163 LEU A CA 1
ATOM 1373 C C . LEU A 1 163 ? -53.938 0.720 65.777 1.00 61.88 163 LEU A C 1
ATOM 1375 O O . LEU A 1 163 ? -53.233 0.526 64.791 1.00 61.88 163 LEU A O 1
ATOM 1379 N N . LYS A 1 164 ? -54.662 1.837 65.912 1.00 71.00 164 LYS A N 1
ATOM 1380 C CA . LYS A 1 164 ? -54.696 2.892 64.892 1.00 71.00 164 LYS A CA 1
ATOM 1381 C C . LYS A 1 164 ? -53.330 3.557 64.700 1.00 71.00 164 LYS A C 1
ATOM 1383 O O . LYS A 1 164 ? -52.943 3.818 63.562 1.00 71.00 164 LYS A O 1
ATOM 1388 N N . ALA A 1 165 ? -52.589 3.788 65.785 1.00 76.44 165 ALA A N 1
ATOM 1389 C CA . ALA A 1 165 ? -51.234 4.331 65.720 1.00 76.44 165 ALA A CA 1
ATOM 1390 C C . ALA A 1 165 ? -50.265 3.362 65.017 1.00 76.44 165 ALA A C 1
ATOM 1392 O O . ALA A 1 165 ? -49.558 3.775 64.097 1.00 76.44 165 ALA A O 1
ATOM 1393 N N . GLN A 1 166 ? -50.289 2.068 65.358 1.00 76.38 166 GLN A N 1
ATOM 1394 C CA . GLN A 1 166 ? -49.464 1.060 64.675 1.00 76.38 166 GLN A CA 1
ATOM 1395 C C . GLN A 1 166 ? -49.830 0.876 63.202 1.00 76.38 166 GLN A C 1
ATOM 1397 O O . GLN A 1 166 ? -48.933 0.820 62.363 1.00 76.38 166 GLN A O 1
ATOM 1402 N N . ILE A 1 167 ? -51.122 0.843 62.866 1.00 72.75 167 ILE A N 1
ATOM 1403 C CA . ILE A 1 167 ? -51.576 0.776 61.472 1.00 72.75 167 ILE A CA 1
ATOM 1404 C C . ILE A 1 167 ? -51.078 2.002 60.697 1.00 72.75 167 ILE A C 1
ATOM 1406 O O . ILE A 1 167 ? -50.589 1.853 59.580 1.00 72.75 167 ILE A O 1
ATOM 1410 N N . SER A 1 168 ? -51.130 3.202 61.288 1.00 77.25 168 SER A N 1
ATOM 1411 C CA . SER A 1 168 ? -50.624 4.415 60.632 1.00 77.25 168 SER A CA 1
ATOM 1412 C C . SER A 1 168 ? -49.105 4.391 60.420 1.00 77.25 168 SER A C 1
ATOM 1414 O O . SER A 1 168 ? -48.638 4.760 59.346 1.00 77.25 168 SER A O 1
ATOM 1416 N N . ALA A 1 169 ? -48.337 3.885 61.391 1.00 84.88 169 ALA A N 1
ATOM 1417 C CA . ALA A 1 169 ? -46.887 3.752 61.275 1.00 84.88 169 ALA A CA 1
ATOM 1418 C C . ALA A 1 169 ? -46.496 2.738 60.188 1.00 84.88 169 ALA A C 1
ATOM 1420 O O . ALA A 1 169 ? -45.645 3.031 59.353 1.00 84.88 169 ALA A O 1
ATOM 1421 N N . LEU A 1 170 ? -47.175 1.587 60.144 1.00 78.88 170 LEU A N 1
ATOM 1422 C CA . LEU A 1 170 ? -46.965 0.568 59.113 1.00 78.88 170 LEU A CA 1
ATOM 1423 C C . LEU A 1 170 ? -47.369 1.049 57.721 1.00 78.88 170 LEU A C 1
ATOM 1425 O O . LEU A 1 170 ? -46.693 0.740 56.746 1.00 78.88 170 LEU A O 1
ATOM 1429 N N . THR A 1 171 ? -48.449 1.825 57.626 1.00 79.50 171 THR A N 1
ATOM 1430 C CA . THR A 1 171 ? -48.890 2.417 56.357 1.00 79.50 171 THR A CA 1
ATOM 1431 C C . THR A 1 171 ? -47.852 3.411 55.835 1.00 79.50 171 THR A C 1
ATOM 1433 O O . THR A 1 171 ? -47.555 3.403 54.645 1.00 79.50 171 THR A O 1
ATOM 1436 N N . ASN A 1 172 ? -47.256 4.219 56.718 1.00 83.19 172 ASN A N 1
ATOM 1437 C CA . ASN A 1 172 ? -46.190 5.146 56.339 1.00 83.19 172 ASN A CA 1
ATOM 1438 C C . ASN A 1 172 ? -44.911 4.412 55.910 1.00 83.19 172 ASN A C 1
ATOM 1440 O O . ASN A 1 172 ? -44.360 4.757 54.874 1.00 83.19 172 ASN A O 1
ATOM 1444 N N . GLN A 1 173 ? -44.487 3.368 56.633 1.00 84.38 173 GLN A N 1
ATOM 1445 C CA . GLN A 1 173 ? -43.330 2.551 56.235 1.00 84.38 173 GLN A CA 1
ATOM 1446 C C . GLN A 1 173 ? -43.556 1.834 54.901 1.00 84.38 173 GLN A C 1
ATOM 1448 O O . GLN A 1 173 ? -42.659 1.788 54.065 1.00 84.38 173 GLN A O 1
ATOM 1453 N N . LEU A 1 174 ? -44.758 1.293 54.678 1.00 82.00 174 LEU A N 1
ATOM 1454 C CA . LEU A 1 174 ? -45.122 0.704 53.390 1.00 82.00 174 LEU A CA 1
ATOM 1455 C C . LEU A 1 174 ? -45.055 1.741 52.274 1.00 82.00 174 LEU A C 1
ATOM 1457 O O . LEU A 1 174 ? -44.510 1.433 51.221 1.00 82.00 174 LEU A O 1
ATOM 1461 N N . LYS A 1 175 ? -45.569 2.952 52.516 1.00 89.19 175 LYS A N 1
ATOM 1462 C CA . LYS A 1 175 ? -45.532 4.046 51.546 1.00 89.19 175 LYS A CA 1
ATOM 1463 C C . LYS A 1 175 ? -44.095 4.437 51.190 1.00 89.19 175 LYS A C 1
ATOM 1465 O O . LYS A 1 175 ? -43.758 4.476 50.012 1.00 89.19 175 LYS A O 1
ATOM 1470 N N . GLU A 1 176 ? -43.250 4.645 52.194 1.00 89.38 176 GLU A N 1
ATOM 1471 C CA . GLU A 1 176 ? -41.836 4.997 52.021 1.00 89.38 176 GLU A CA 1
ATOM 1472 C C . GLU A 1 176 ? -41.084 3.897 51.249 1.00 89.38 176 GLU A C 1
ATOM 1474 O O . GLU A 1 176 ? -40.385 4.176 50.279 1.00 89.38 176 GLU A O 1
ATOM 1479 N N . LYS A 1 177 ? -41.331 2.618 51.572 1.00 84.94 177 LYS A N 1
ATOM 1480 C CA . LYS A 1 177 ? -40.749 1.481 50.838 1.00 84.94 177 LYS A CA 1
ATOM 1481 C C . LYS A 1 177 ? -41.276 1.338 49.410 1.00 84.94 177 LYS A C 1
ATOM 1483 O O . LYS A 1 177 ? -40.527 0.911 48.534 1.00 84.94 177 LYS A O 1
ATOM 1488 N N . THR A 1 178 ? -42.542 1.668 49.151 1.00 83.81 178 THR A N 1
ATOM 1489 C CA . THR A 1 178 ? -43.068 1.694 47.778 1.00 83.81 178 THR A CA 1
ATOM 1490 C C . THR A 1 178 ? -42.479 2.837 46.959 1.00 83.81 178 THR A C 1
ATOM 1492 O O . THR A 1 178 ? -42.177 2.618 45.791 1.00 83.81 178 THR A O 1
ATOM 1495 N N . GLU A 1 179 ? -42.260 4.007 47.568 1.00 91.12 179 GLU A N 1
ATOM 1496 C CA . GLU A 1 179 ? -41.604 5.152 46.924 1.00 91.12 179 GLU A CA 1
ATOM 1497 C C . GLU A 1 179 ? -40.132 4.814 46.591 1.00 91.12 179 GLU A C 1
ATOM 1499 O O . GLU A 1 179 ? -39.714 4.984 45.447 1.00 91.12 179 GLU A O 1
ATOM 1504 N N . GLU A 1 180 ? -39.375 4.204 47.517 1.00 90.50 180 GLU A N 1
ATOM 1505 C CA . GLU A 1 180 ? -38.004 3.711 47.256 1.00 90.50 180 GLU A CA 1
ATOM 1506 C C . GLU A 1 180 ? -37.952 2.663 46.125 1.00 90.50 180 GLU A C 1
ATOM 1508 O O . GLU A 1 180 ? -37.048 2.673 45.281 1.00 90.50 180 GLU A O 1
ATOM 1513 N N . LEU A 1 181 ? -38.917 1.736 46.090 1.00 89.81 181 LEU A N 1
ATOM 1514 C CA . LEU A 1 181 ? -38.994 0.718 45.041 1.00 89.81 181 LEU A CA 1
ATOM 1515 C C . LEU A 1 181 ? -39.277 1.346 43.670 1.00 89.81 181 LEU A C 1
ATOM 1517 O O . LEU A 1 181 ? -38.666 0.948 42.674 1.00 89.81 181 LEU A O 1
ATOM 1521 N N . GLU A 1 182 ? -40.173 2.332 43.624 1.00 89.69 182 GLU A N 1
ATOM 1522 C CA . GLU A 1 182 ? -40.510 3.068 42.408 1.00 89.69 182 GLU A CA 1
ATOM 1523 C C . GLU A 1 182 ? -39.307 3.871 41.890 1.00 89.69 182 GLU A C 1
ATOM 1525 O O . GLU A 1 182 ? -39.001 3.820 40.696 1.00 89.69 182 GLU A O 1
ATOM 1530 N N . GLU A 1 183 ? -38.553 4.534 42.771 1.00 91.88 183 GLU A N 1
ATOM 1531 C CA . GLU A 1 183 ? -37.298 5.204 42.410 1.00 91.88 183 GLU A CA 1
ATOM 1532 C C . GLU A 1 183 ? -36.259 4.226 41.844 1.00 91.88 183 GLU A C 1
ATOM 1534 O O . GLU A 1 183 ? -35.642 4.501 40.809 1.00 91.88 183 GLU A O 1
ATOM 1539 N N . SER A 1 184 ? -36.104 3.053 42.464 1.00 89.12 184 SER A N 1
ATOM 1540 C CA . SER A 1 184 ? -35.195 2.003 41.990 1.00 89.12 184 SER A CA 1
ATOM 1541 C C . SER A 1 184 ? -35.599 1.465 40.609 1.00 89.12 184 SER A C 1
ATOM 1543 O O . SER A 1 184 ? -34.758 1.323 39.712 1.00 89.12 184 SER A O 1
ATOM 1545 N N . GLN A 1 185 ? -36.896 1.237 40.377 1.00 88.06 185 GLN A N 1
ATOM 1546 C CA . GLN A 1 185 ? -37.412 0.848 39.060 1.00 88.06 185 GLN A CA 1
ATOM 1547 C C . GLN A 1 185 ? -37.209 1.943 38.012 1.00 88.06 185 GLN A C 1
ATOM 1549 O O . GLN A 1 185 ? -36.793 1.642 36.890 1.00 88.06 185 GLN A O 1
ATOM 1554 N N . ASN A 1 186 ? -37.433 3.207 38.370 1.00 93.69 186 ASN A N 1
ATOM 1555 C CA . ASN A 1 186 ? -37.190 4.340 37.482 1.00 93.69 186 ASN A CA 1
ATOM 1556 C C . ASN A 1 186 ? -35.711 4.442 37.093 1.00 93.69 186 ASN A C 1
ATOM 1558 O O . ASN A 1 186 ? -35.398 4.600 35.910 1.00 93.69 186 ASN A O 1
ATOM 1562 N N . LEU A 1 187 ? -34.794 4.273 38.048 1.00 93.56 187 LEU A N 1
ATOM 1563 C CA . LEU A 1 187 ? -33.360 4.257 37.770 1.00 93.56 187 LEU A CA 1
ATOM 1564 C C . LEU A 1 187 ? -32.981 3.113 36.820 1.00 93.56 187 LEU A C 1
ATOM 1566 O O . LEU A 1 187 ? -32.254 3.335 35.851 1.00 93.56 187 LEU A O 1
ATOM 1570 N N . ASN A 1 188 ? -33.505 1.908 37.048 1.00 91.62 188 ASN A N 1
ATOM 1571 C CA . ASN A 1 188 ? -33.242 0.756 36.186 1.00 91.62 188 ASN A CA 1
ATOM 1572 C C . ASN A 1 188 ? -33.759 0.974 34.750 1.00 91.62 188 ASN A C 1
ATOM 1574 O O . ASN A 1 188 ? -33.057 0.695 33.773 1.00 91.62 188 ASN A O 1
ATOM 1578 N N . ASN A 1 189 ? -34.948 1.564 34.603 1.00 91.94 189 ASN A N 1
ATOM 1579 C CA . ASN A 1 189 ? -35.499 1.930 33.299 1.00 91.94 189 ASN A CA 1
ATOM 1580 C C . ASN A 1 189 ? -34.598 2.943 32.572 1.00 91.94 189 ASN A C 1
ATOM 1582 O O . ASN A 1 189 ? -34.281 2.759 31.395 1.00 91.94 189 ASN A O 1
ATOM 1586 N N . VAL A 1 190 ? -34.122 3.980 33.272 1.00 95.25 190 VAL A N 1
ATOM 1587 C CA . VAL A 1 190 ? -33.194 4.978 32.712 1.00 95.25 190 VAL A CA 1
ATOM 1588 C C . VAL A 1 190 ? -31.875 4.336 32.276 1.00 95.25 190 VAL A C 1
ATOM 1590 O O . VAL A 1 190 ? -31.375 4.641 31.190 1.00 95.25 190 VAL A O 1
ATOM 1593 N N . LEU A 1 191 ? -31.310 3.441 33.091 1.00 94.38 191 LEU A N 1
ATOM 1594 C CA . LEU A 1 191 ? -30.077 2.725 32.756 1.00 94.38 191 LEU A CA 1
ATOM 1595 C C . LEU A 1 191 ? -30.259 1.830 31.528 1.00 94.38 191 LEU A C 1
ATOM 1597 O O . LEU A 1 191 ? -29.428 1.876 30.624 1.00 94.38 191 LEU A O 1
ATOM 1601 N N . THR A 1 192 ? -31.377 1.109 31.441 1.00 93.25 192 THR A N 1
ATOM 1602 C CA . THR A 1 192 ? -31.713 0.262 30.287 1.00 93.25 192 THR A CA 1
ATOM 1603 C C . THR A 1 192 ? -31.802 1.085 29.000 1.00 93.25 192 THR A C 1
ATOM 1605 O O . THR A 1 192 ? -31.226 0.719 27.975 1.00 93.25 192 THR A O 1
ATOM 1608 N N . VAL A 1 193 ? -32.474 2.242 29.040 1.00 95.31 193 VAL A N 1
ATOM 1609 C CA . VAL A 1 193 ? -32.558 3.146 27.881 1.00 95.31 193 VAL A CA 1
ATOM 1610 C C . VAL A 1 193 ? -31.172 3.664 27.488 1.00 95.31 193 VAL A C 1
ATOM 1612 O O . VAL A 1 193 ? -30.832 3.655 26.302 1.00 95.31 193 VAL A O 1
ATOM 1615 N N . LYS A 1 194 ? -30.338 4.070 28.454 1.00 95.19 194 LYS A N 1
ATOM 1616 C CA . LYS A 1 194 ? -28.959 4.513 28.182 1.00 95.19 194 LYS A CA 1
ATOM 1617 C C . LYS A 1 194 ? -28.105 3.408 27.568 1.00 95.19 194 LYS A C 1
ATOM 1619 O O . LYS A 1 194 ? -27.376 3.674 26.614 1.00 95.19 194 LYS A O 1
ATOM 1624 N N . GLU A 1 195 ? -28.202 2.184 28.073 1.00 93.69 195 GLU A N 1
ATOM 1625 C CA . GLU A 1 195 ? -27.474 1.036 27.530 1.00 93.69 195 GLU A CA 1
ATOM 1626 C C . GLU A 1 195 ? -27.879 0.776 26.077 1.00 93.69 195 GLU A C 1
ATOM 1628 O O . GLU A 1 195 ? -27.026 0.690 25.197 1.00 93.69 195 GLU A O 1
ATOM 1633 N N . LEU A 1 196 ? -29.182 0.729 25.789 1.00 93.44 196 LEU A N 1
ATOM 1634 C CA . LEU A 1 196 ? -29.677 0.533 24.426 1.00 93.44 196 LEU A CA 1
ATOM 1635 C C . LEU A 1 196 ? -29.212 1.643 23.480 1.00 93.44 196 LEU A C 1
ATOM 1637 O O . LEU A 1 196 ? -28.823 1.358 22.345 1.00 93.44 196 LEU A O 1
ATOM 1641 N N . THR A 1 197 ? -29.223 2.889 23.952 1.00 92.56 197 THR A N 1
ATOM 1642 C CA . THR A 1 197 ? -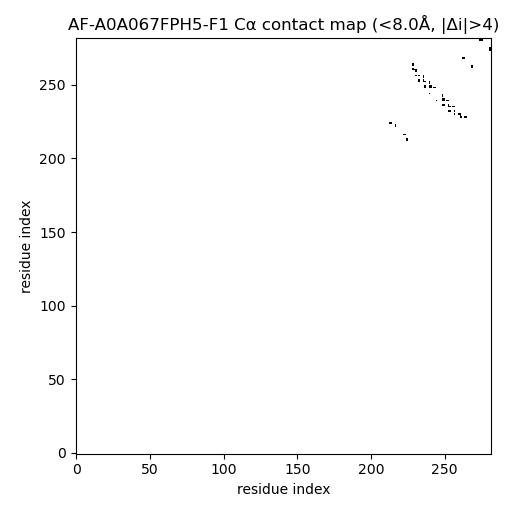28.811 4.054 23.161 1.00 92.56 197 THR A CA 1
ATOM 1643 C C . THR A 1 197 ? -27.315 4.006 22.867 1.00 92.56 197 THR A C 1
ATOM 1645 O O . THR A 1 197 ? -26.923 4.039 21.705 1.00 92.56 197 THR A O 1
ATOM 1648 N N . THR A 1 198 ? -26.479 3.808 23.886 1.00 93.38 198 THR A N 1
ATOM 1649 C CA . THR A 1 198 ? -25.019 3.709 23.717 1.00 93.38 198 THR A CA 1
ATOM 1650 C C . THR A 1 198 ? -24.612 2.492 22.888 1.00 93.38 198 THR A C 1
ATOM 1652 O O . THR A 1 198 ? -23.722 2.581 22.044 1.00 93.38 198 THR A O 1
ATOM 1655 N N . ARG A 1 199 ? -25.300 1.353 23.043 1.00 93.00 199 ARG A N 1
ATOM 1656 C CA . ARG A 1 199 ? -25.084 0.169 22.202 1.00 93.00 199 ARG A CA 1
ATOM 1657 C C . ARG A 1 199 ? -25.413 0.451 20.739 1.00 93.00 199 ARG A C 1
ATOM 1659 O O . ARG A 1 199 ? -24.685 -0.005 19.858 1.00 93.00 199 ARG A O 1
ATOM 1666 N N . LYS A 1 200 ? -26.499 1.184 20.480 1.00 94.69 200 LYS A N 1
ATOM 1667 C CA . LYS A 1 200 ? -26.879 1.602 19.128 1.00 94.69 200 LYS A CA 1
ATOM 1668 C C . LYS A 1 200 ? -25.839 2.553 18.539 1.00 94.69 200 LYS A C 1
ATOM 1670 O O . LYS A 1 200 ? -25.349 2.279 17.453 1.00 94.69 200 LYS A O 1
ATOM 1675 N N . GLU A 1 201 ? -25.437 3.588 19.272 1.00 94.00 201 GLU A N 1
ATOM 1676 C CA . GLU A 1 201 ? -24.390 4.528 18.846 1.00 94.00 201 GLU A CA 1
ATOM 1677 C C . GLU A 1 201 ? -23.080 3.811 18.508 1.00 94.00 201 GLU A C 1
ATOM 1679 O O . GLU A 1 201 ? -22.466 4.084 17.481 1.00 94.00 201 GLU A O 1
ATOM 1684 N N . LEU A 1 202 ? -22.670 2.841 19.329 1.00 95.38 202 LEU A N 1
ATOM 1685 C CA . LEU A 1 202 ? -21.454 2.064 19.096 1.00 95.38 202 LEU A CA 1
ATOM 1686 C C . LEU A 1 202 ? -21.575 1.171 17.853 1.00 95.38 202 LEU A C 1
ATOM 1688 O O . LEU A 1 202 ? -20.609 1.004 17.103 1.00 95.38 202 LEU A O 1
ATOM 1692 N N . HIS A 1 203 ? -22.759 0.607 17.610 1.00 90.12 203 HIS A N 1
ATOM 1693 C CA . HIS A 1 203 ? -23.040 -0.148 16.393 1.00 90.12 203 HIS A CA 1
ATOM 1694 C C . HIS A 1 203 ? -23.009 0.747 15.147 1.00 90.12 203 HIS A C 1
ATOM 1696 O O . HIS A 1 203 ? -22.362 0.390 14.160 1.00 90.12 203 HIS A O 1
ATOM 1702 N N . ASP A 1 204 ? -23.640 1.918 15.215 1.00 92.50 204 ASP A N 1
ATOM 1703 C CA . ASP A 1 204 ? -23.691 2.893 14.127 1.00 92.50 204 ASP A CA 1
ATOM 1704 C C . ASP A 1 204 ? -22.286 3.443 13.826 1.00 92.50 204 ASP A C 1
ATOM 1706 O O . ASP A 1 204 ? -21.851 3.413 12.676 1.00 92.50 204 ASP A O 1
ATOM 1710 N N . ALA A 1 205 ? -21.508 3.808 14.851 1.00 93.06 205 ALA A N 1
ATOM 1711 C CA . ALA A 1 205 ? -20.121 4.256 14.706 1.00 93.06 205 ALA A CA 1
ATOM 1712 C C . ALA A 1 205 ? -19.223 3.182 14.073 1.00 93.06 205 ALA A C 1
ATOM 1714 O O . ALA A 1 205 ? -18.386 3.481 13.216 1.00 93.06 205 ALA A O 1
ATOM 1715 N N . ARG A 1 206 ? -19.405 1.910 14.455 1.00 89.81 206 ARG A N 1
ATOM 1716 C CA . ARG A 1 206 ? -18.691 0.788 13.830 1.00 89.81 206 ARG A CA 1
ATOM 1717 C C . ARG A 1 206 ? -19.071 0.638 12.359 1.00 89.81 206 ARG A C 1
ATOM 1719 O O . ARG A 1 206 ? -18.189 0.404 11.534 1.00 89.81 206 ARG A O 1
ATOM 1726 N N . LYS A 1 207 ? -20.362 0.732 12.035 1.00 90.06 207 LYS A N 1
ATOM 1727 C CA . LYS A 1 207 ? -20.860 0.617 10.661 1.00 90.06 207 LYS A CA 1
ATOM 1728 C C . LYS A 1 207 ? -20.309 1.742 9.784 1.00 90.06 207 LYS A C 1
ATOM 1730 O O . LYS A 1 207 ? -19.779 1.452 8.715 1.00 90.06 207 LYS A O 1
ATOM 1735 N N . GLU A 1 208 ? -20.358 2.976 10.274 1.00 92.44 208 GLU A N 1
ATOM 1736 C CA . GLU A 1 208 ? -19.827 4.155 9.587 1.00 92.44 208 GLU A CA 1
ATOM 1737 C C . GLU A 1 208 ? -18.314 4.041 9.368 1.00 92.44 208 GLU A C 1
ATOM 1739 O O . GLU A 1 208 ? -17.828 4.251 8.262 1.00 92.44 208 GLU A O 1
ATOM 1744 N N . SER A 1 209 ? -17.567 3.592 10.385 1.00 88.81 209 SER A N 1
ATOM 1745 C CA . SER A 1 209 ? -16.116 3.377 10.271 1.00 88.81 209 SER A CA 1
ATOM 1746 C C . SER A 1 209 ? -15.764 2.349 9.193 1.00 88.81 209 SER A C 1
ATOM 1748 O O . SER A 1 209 ? -14.812 2.538 8.441 1.00 88.81 209 SER A O 1
ATOM 1750 N N . ILE A 1 210 ? -16.529 1.254 9.096 1.00 84.31 210 ILE A N 1
ATOM 1751 C CA . ILE A 1 210 ? -16.333 0.247 8.044 1.00 84.31 210 ILE A CA 1
ATOM 1752 C C . ILE A 1 210 ? -16.655 0.843 6.669 1.00 84.31 210 ILE A C 1
ATOM 1754 O O . ILE A 1 210 ? -15.890 0.615 5.735 1.00 84.31 210 ILE A O 1
ATOM 1758 N N . SER A 1 211 ? -17.752 1.598 6.546 1.00 86.00 211 SER A N 1
ATOM 1759 C CA . SER A 1 211 ? -18.142 2.241 5.285 1.00 86.00 211 SER A CA 1
ATOM 1760 C C . SER A 1 211 ? -17.080 3.231 4.813 1.00 86.00 211 SER A C 1
ATOM 1762 O O . SER A 1 211 ? -16.576 3.091 3.706 1.00 86.00 211 SER A O 1
ATOM 1764 N N . GLY A 1 212 ? -16.650 4.151 5.682 1.00 85.94 212 GLY A N 1
ATOM 1765 C CA . GLY A 1 212 ? -15.627 5.139 5.343 1.00 85.94 212 GLY A CA 1
ATOM 1766 C C . GLY A 1 212 ? -14.290 4.504 4.954 1.00 85.94 212 GLY A C 1
ATOM 1767 O O . GLY A 1 212 ? -13.640 4.958 4.015 1.00 85.94 212 GLY A O 1
ATOM 1768 N N . LEU A 1 213 ? -13.892 3.407 5.611 1.00 84.94 213 LEU A N 1
ATOM 1769 C CA . LEU A 1 213 ? -12.700 2.653 5.210 1.00 84.94 213 LEU A CA 1
ATOM 1770 C C . LEU A 1 213 ? -12.863 1.995 3.837 1.00 84.94 213 LEU A C 1
ATOM 1772 O O . LEU A 1 213 ? -11.919 2.010 3.054 1.00 84.94 213 LEU A O 1
ATOM 1776 N N . LEU A 1 214 ? -14.029 1.422 3.530 1.00 80.81 214 LEU A N 1
ATOM 1777 C CA . LEU A 1 214 ? -14.293 0.840 2.211 1.00 80.81 214 LEU A CA 1
ATOM 1778 C C . LEU A 1 214 ? -14.285 1.908 1.108 1.00 80.81 214 LEU A C 1
ATOM 1780 O O . LEU A 1 214 ? -13.691 1.668 0.063 1.00 80.81 214 LEU A O 1
ATOM 1784 N N . ASP A 1 215 ? -14.857 3.086 1.362 1.00 80.88 215 ASP A N 1
ATOM 1785 C CA . ASP A 1 215 ? -14.894 4.193 0.397 1.00 80.88 215 ASP A CA 1
ATOM 1786 C C . ASP A 1 215 ? -13.497 4.774 0.114 1.00 80.88 215 ASP A C 1
ATOM 1788 O O . ASP A 1 215 ? -13.205 5.209 -1.000 1.00 80.88 215 ASP A O 1
ATOM 1792 N N . MET A 1 216 ? -12.599 4.764 1.107 1.00 79.06 216 MET A N 1
ATOM 1793 C CA . MET A 1 216 ? -11.207 5.206 0.938 1.00 79.06 216 MET A CA 1
ATOM 1794 C C . MET A 1 216 ? -10.317 4.163 0.244 1.00 79.06 216 MET A C 1
ATOM 1796 O O . MET A 1 216 ? -9.304 4.511 -0.373 1.00 79.06 216 MET A O 1
ATOM 1800 N N . LEU A 1 217 ? -10.640 2.874 0.371 1.00 79.88 217 LEU A N 1
ATOM 1801 C CA . LEU A 1 217 ? -9.815 1.774 -0.121 1.00 79.88 217 LEU A CA 1
ATOM 1802 C C . LEU A 1 217 ? -10.255 1.336 -1.525 1.00 79.88 217 LEU A C 1
ATOM 1804 O O . LEU A 1 217 ? -11.041 0.413 -1.699 1.00 79.88 217 LEU A O 1
ATOM 1808 N N . ASN A 1 218 ? -9.675 1.967 -2.548 1.00 68.50 218 ASN A N 1
ATOM 1809 C CA . ASN A 1 218 ? -9.855 1.565 -3.946 1.00 68.50 218 ASN A CA 1
ATOM 1810 C C . ASN A 1 218 ? -9.074 0.286 -4.308 1.00 68.50 218 ASN A C 1
ATOM 1812 O O . ASN A 1 218 ? -8.114 -0.097 -3.645 1.00 68.50 218 ASN A O 1
ATOM 1816 N N . ASN A 1 219 ? -9.385 -0.304 -5.468 1.00 63.84 219 ASN A N 1
ATOM 1817 C CA . ASN A 1 219 ? -8.770 -1.526 -6.024 1.00 63.84 219 ASN A CA 1
ATOM 1818 C C . ASN A 1 219 ? -7.234 -1.453 -6.218 1.00 63.84 219 ASN A C 1
ATOM 1820 O O . ASN A 1 219 ? -6.609 -2.446 -6.582 1.00 63.84 219 ASN A O 1
ATOM 1824 N N . ARG A 1 220 ? -6.628 -0.268 -6.053 1.00 64.19 220 ARG A N 1
ATOM 1825 C CA . ARG A 1 220 ? -5.176 -0.020 -6.148 1.00 64.19 220 ARG A CA 1
ATOM 1826 C C . ARG A 1 220 ? -4.501 0.154 -4.780 1.00 64.19 220 ARG A C 1
ATOM 1828 O O . ARG A 1 220 ? -3.283 0.310 -4.731 1.00 64.19 220 ARG A O 1
ATOM 1835 N N . SER A 1 221 ? -5.269 0.166 -3.695 1.00 67.75 221 SER A N 1
ATOM 1836 C CA . SER A 1 221 ? -4.768 0.326 -2.333 1.00 67.75 221 SER A CA 1
ATOM 1837 C C . SER A 1 221 ? -4.129 -0.974 -1.843 1.00 67.75 221 SER A C 1
ATOM 1839 O O . SER A 1 221 ? -4.644 -2.065 -2.064 1.00 67.75 221 SER A O 1
ATOM 1841 N N . THR A 1 222 ? -2.994 -0.871 -1.153 1.00 69.81 222 THR A N 1
ATOM 1842 C CA . THR A 1 222 ? -2.284 -2.010 -0.537 1.00 69.81 222 THR A CA 1
ATOM 1843 C C . THR A 1 222 ? -2.935 -2.510 0.757 1.00 69.81 222 THR A C 1
ATOM 1845 O O . THR A 1 222 ? -2.536 -3.547 1.284 1.00 69.81 222 THR A O 1
ATOM 1848 N N . LEU A 1 223 ? -3.921 -1.776 1.276 1.00 67.94 223 LEU A N 1
ATOM 1849 C CA . LEU A 1 223 ? -4.696 -2.106 2.468 1.00 67.94 223 LEU A CA 1
ATOM 1850 C C . LEU A 1 223 ? -6.073 -2.634 2.053 1.00 67.94 223 LEU A C 1
ATOM 1852 O O . LEU A 1 223 ? -6.701 -2.089 1.149 1.00 67.94 223 LEU A O 1
ATOM 1856 N N . LEU A 1 224 ? -6.539 -3.683 2.730 1.00 71.75 224 LEU A N 1
ATOM 1857 C CA . LEU A 1 224 ? -7.832 -4.322 2.485 1.00 71.75 224 LEU A CA 1
ATOM 1858 C C . LEU A 1 224 ? -8.595 -4.476 3.804 1.00 71.75 224 LEU A C 1
ATOM 1860 O O . LEU A 1 224 ? -7.997 -4.749 4.847 1.00 71.75 224 LEU A O 1
ATOM 1864 N N . VAL A 1 225 ? -9.921 -4.341 3.752 1.00 72.81 225 VAL A N 1
ATOM 1865 C CA . VAL A 1 225 ? -10.803 -4.623 4.892 1.00 72.81 225 VAL A CA 1
ATOM 1866 C C . VAL A 1 225 ? -11.128 -6.112 4.894 1.00 72.81 225 VAL A C 1
ATOM 1868 O O . VAL A 1 225 ? -11.795 -6.593 3.986 1.00 72.81 225 VAL A O 1
ATOM 1871 N N . LYS A 1 226 ? -10.677 -6.842 5.918 1.00 76.69 226 LYS A N 1
ATOM 1872 C CA . LYS A 1 226 ? -11.032 -8.254 6.124 1.00 76.69 226 LYS A CA 1
ATOM 1873 C C . LYS A 1 226 ? -12.198 -8.366 7.101 1.00 76.69 226 LYS A C 1
ATOM 1875 O O . LYS A 1 226 ? -12.085 -7.897 8.237 1.00 76.69 226 LYS A O 1
ATOM 1880 N N . ARG A 1 227 ? -13.297 -9.009 6.701 1.00 74.62 227 ARG A N 1
ATOM 1881 C CA . ARG A 1 227 ? -14.457 -9.223 7.580 1.00 74.62 227 ARG A CA 1
ATOM 1882 C C . ARG A 1 227 ? -14.290 -10.505 8.400 1.00 74.62 227 ARG A C 1
ATOM 1884 O O . ARG A 1 227 ? -13.649 -11.465 7.978 1.00 74.62 227 ARG A O 1
ATOM 1891 N N . MET A 1 228 ? -14.863 -10.528 9.604 1.00 75.12 228 MET A N 1
ATOM 1892 C CA . MET A 1 228 ? -14.936 -11.767 10.386 1.00 75.12 228 MET A CA 1
ATOM 1893 C C . MET A 1 228 ? -15.867 -12.756 9.684 1.00 75.12 228 MET A C 1
ATOM 1895 O O . MET A 1 228 ? -16.986 -12.390 9.342 1.00 75.12 228 MET A O 1
ATOM 1899 N N . GLY A 1 229 ? -15.392 -13.985 9.483 1.00 75.12 229 GLY A N 1
ATOM 1900 C CA . GLY A 1 229 ? -16.118 -15.037 8.764 1.00 75.12 229 GLY A CA 1
ATOM 1901 C C . GLY A 1 229 ? -15.891 -15.056 7.248 1.00 75.12 229 GLY A C 1
ATOM 1902 O O . GLY A 1 229 ? -16.252 -16.041 6.618 1.00 75.12 229 GLY A O 1
ATOM 1903 N N . GLU A 1 230 ? -15.245 -14.033 6.678 1.00 81.94 230 GLU A N 1
ATOM 1904 C CA . GLU A 1 230 ? -14.880 -13.990 5.255 1.00 81.94 230 GLU A CA 1
ATOM 1905 C C . GLU A 1 230 ? -13.661 -14.880 4.988 1.00 81.94 230 GLU A C 1
ATOM 1907 O O . GLU A 1 230 ? -12.629 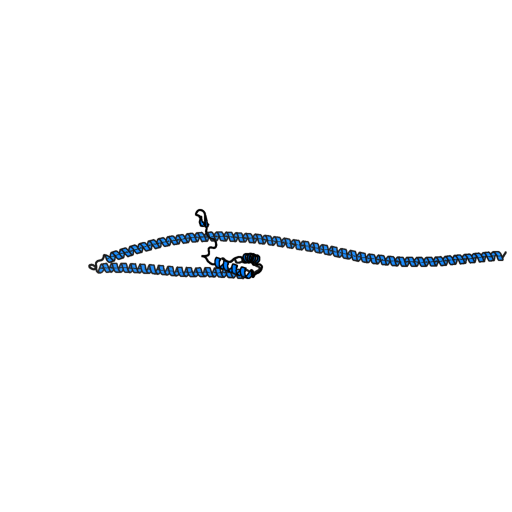-14.793 5.675 1.00 81.94 230 GLU A O 1
ATOM 1912 N N . ILE A 1 231 ? -13.782 -15.751 3.989 1.00 87.12 231 ILE A N 1
ATOM 1913 C CA . ILE A 1 231 ? -12.761 -16.747 3.649 1.00 87.12 231 ILE A CA 1
ATOM 1914 C C . ILE A 1 231 ? -12.027 -16.385 2.362 1.00 87.12 231 ILE A C 1
ATOM 1916 O O . ILE A 1 231 ? -12.514 -15.665 1.497 1.00 87.12 231 ILE A O 1
ATOM 1920 N N . ASN A 1 232 ? -10.802 -16.893 2.231 1.00 85.56 232 ASN A N 1
ATOM 1921 C CA . ASN A 1 232 ? -9.982 -16.626 1.058 1.00 85.56 232 ASN A CA 1
ATOM 1922 C C . ASN A 1 232 ? -10.489 -17.424 -0.152 1.00 85.56 232 ASN A C 1
ATOM 1924 O O . ASN A 1 232 ? -10.118 -18.588 -0.317 1.00 85.56 232 ASN A O 1
ATOM 1928 N N . ARG A 1 233 ? -11.270 -16.772 -1.017 1.00 86.25 233 ARG A N 1
ATOM 1929 C CA . ARG A 1 233 ? -11.828 -17.373 -2.236 1.00 86.25 233 ARG A CA 1
ATOM 1930 C C . ARG A 1 233 ? -10.776 -18.022 -3.135 1.00 86.25 233 ARG A C 1
ATOM 1932 O O . ARG A 1 233 ? -11.004 -19.113 -3.641 1.00 86.25 233 ARG A O 1
ATOM 1939 N N . LYS A 1 234 ? -9.584 -17.426 -3.244 1.00 87.62 234 LYS A N 1
ATOM 1940 C CA . LYS A 1 234 ? -8.510 -17.954 -4.097 1.00 87.62 234 LYS A CA 1
ATOM 1941 C C . LYS A 1 234 ? -8.102 -19.383 -3.726 1.00 87.62 234 LYS A C 1
ATOM 1943 O O . LYS A 1 234 ? -7.826 -20.183 -4.605 1.00 87.62 234 LYS A O 1
ATOM 1948 N N . ALA A 1 235 ? -8.111 -19.721 -2.436 1.00 88.56 235 ALA A N 1
ATOM 1949 C CA . ALA A 1 235 ? -7.772 -21.074 -1.996 1.00 88.56 235 ALA A CA 1
ATOM 1950 C C . ALA A 1 235 ? -8.804 -22.117 -2.466 1.00 88.56 235 ALA A C 1
ATOM 1952 O O . ALA A 1 235 ? -8.444 -23.258 -2.751 1.00 88.56 235 ALA A O 1
ATOM 1953 N N . PHE A 1 236 ? -10.077 -21.727 -2.554 1.00 90.94 236 PHE A N 1
ATOM 1954 C CA . PHE A 1 236 ? -11.139 -22.578 -3.085 1.00 90.94 236 PHE A CA 1
ATOM 1955 C C . PHE A 1 236 ? -11.084 -22.645 -4.608 1.00 90.94 236 PHE A C 1
ATOM 1957 O O . PHE A 1 236 ? -11.250 -23.735 -5.146 1.00 90.94 236 PHE A O 1
ATOM 1964 N N . ASP A 1 237 ? -10.784 -21.530 -5.279 1.00 91.38 237 ASP A N 1
ATOM 1965 C CA . ASP A 1 237 ? -10.604 -21.490 -6.733 1.00 91.38 237 ASP A CA 1
ATOM 1966 C C . ASP A 1 237 ? -9.465 -22.424 -7.164 1.00 91.38 237 ASP A C 1
ATOM 1968 O O . ASP A 1 237 ? -9.671 -23.280 -8.021 1.00 91.38 237 ASP A O 1
ATOM 1972 N N . ASP A 1 238 ? -8.299 -22.324 -6.515 1.00 91.81 238 ASP A N 1
ATOM 1973 C CA . ASP A 1 238 ? -7.131 -23.159 -6.809 1.00 91.81 238 ASP A CA 1
ATOM 1974 C C . ASP A 1 238 ? -7.479 -24.653 -6.628 1.00 91.81 238 ASP A C 1
ATOM 1976 O O . ASP A 1 238 ? -7.292 -25.454 -7.545 1.00 91.81 238 ASP A O 1
ATOM 1980 N N . MET A 1 239 ? -8.093 -25.021 -5.497 1.00 92.06 239 MET A N 1
ATOM 1981 C CA . MET A 1 239 ? -8.501 -26.404 -5.210 1.00 92.06 239 MET A CA 1
ATOM 1982 C C . MET A 1 239 ? -9.574 -26.927 -6.177 1.00 92.06 239 MET A C 1
ATOM 1984 O O . MET A 1 239 ? -9.483 -28.061 -6.649 1.00 92.06 239 MET A O 1
ATOM 1988 N N . CYS A 1 240 ? -10.592 -26.121 -6.490 1.00 90.75 240 CYS A N 1
ATOM 1989 C CA . CYS A 1 240 ? -11.668 -26.533 -7.389 1.00 90.75 240 CYS A CA 1
ATOM 1990 C C . CYS A 1 240 ? -11.180 -26.649 -8.832 1.00 90.75 240 CYS A C 1
ATOM 1992 O O . CYS A 1 240 ? -11.614 -27.562 -9.529 1.00 90.75 240 CYS A O 1
ATOM 1994 N N . SER A 1 241 ? -10.265 -25.780 -9.269 1.00 90.69 241 SER A N 1
ATOM 1995 C CA . SER A 1 241 ? -9.693 -25.834 -10.618 1.00 90.69 241 SER A CA 1
ATOM 1996 C C . SER A 1 241 ? -8.901 -27.122 -10.865 1.00 90.69 241 SER A C 1
ATOM 1998 O O . SER A 1 241 ? -8.967 -27.691 -11.953 1.00 90.69 241 SER A O 1
ATOM 2000 N N . GLU A 1 242 ? -8.216 -27.639 -9.842 1.00 91.56 242 GLU A N 1
ATOM 2001 C CA . GLU A 1 242 ? -7.491 -28.908 -9.922 1.00 91.56 242 GLU A CA 1
ATOM 2002 C C . GLU A 1 242 ? -8.462 -30.100 -9.952 1.00 91.56 242 GLU A C 1
ATOM 2004 O O . GLU A 1 242 ? -8.346 -31.001 -10.786 1.00 91.56 242 GLU A O 1
ATOM 2009 N N . LYS A 1 243 ? -9.467 -30.081 -9.069 1.00 89.88 243 LYS A N 1
ATOM 2010 C CA . LYS A 1 243 ? -10.364 -31.219 -8.820 1.00 89.88 243 LYS A CA 1
ATOM 2011 C C . LYS A 1 243 ? -11.520 -31.347 -9.817 1.00 89.88 243 LYS A C 1
ATOM 2013 O O . LYS A 1 243 ? -11.970 -32.458 -10.084 1.00 89.88 243 LYS A O 1
ATOM 2018 N N . TYR A 1 244 ? -11.997 -30.224 -10.349 1.00 88.00 244 TYR A N 1
ATOM 2019 C CA . TYR A 1 244 ? -13.132 -30.121 -11.272 1.00 88.00 244 TYR A CA 1
ATOM 2020 C C . TYR A 1 244 ? -12.713 -29.471 -12.595 1.00 88.00 244 TYR A C 1
ATOM 2022 O O . TYR A 1 244 ? -13.460 -28.704 -13.194 1.00 88.00 244 TYR A O 1
ATOM 2030 N N . SER A 1 245 ? -11.514 -29.805 -13.069 1.00 80.88 245 SER A N 1
ATOM 2031 C CA . SER A 1 245 ? -10.869 -29.223 -14.255 1.00 80.88 245 SER A CA 1
ATOM 2032 C C . SER A 1 245 ? -11.701 -29.306 -15.546 1.00 80.88 245 SER A C 1
ATOM 2034 O O . SER A 1 245 ? -11.526 -28.476 -16.432 1.00 80.88 245 SER A O 1
ATOM 2036 N N . ASN A 1 246 ? -12.634 -30.261 -15.641 1.00 81.00 246 ASN A N 1
ATOM 2037 C CA . ASN A 1 246 ? -13.518 -30.458 -16.799 1.00 81.00 246 ASN A CA 1
ATOM 2038 C C . ASN A 1 246 ? -14.971 -29.982 -16.575 1.00 81.00 246 ASN A C 1
ATOM 2040 O O . ASN A 1 246 ? -15.832 -30.285 -17.398 1.00 81.00 246 ASN A O 1
ATOM 2044 N N . GLY A 1 247 ? -15.269 -29.307 -15.461 1.00 84.94 247 GLY A N 1
ATOM 2045 C CA . GLY A 1 247 ? -16.611 -28.816 -15.123 1.00 84.94 247 GLY A CA 1
ATOM 2046 C C . GLY A 1 247 ? -16.614 -27.348 -14.700 1.00 84.94 247 GLY A C 1
ATOM 2047 O O . GLY A 1 247 ? -15.590 -26.669 -14.786 1.00 84.94 247 GLY A O 1
ATOM 2048 N N . ASP A 1 248 ? -17.755 -26.872 -14.199 1.00 87.94 248 ASP A N 1
ATOM 2049 C CA . ASP A 1 248 ? -17.958 -25.485 -13.754 1.00 87.94 248 ASP A CA 1
ATOM 2050 C C . ASP A 1 248 ? -17.305 -25.219 -12.385 1.00 87.94 248 ASP A C 1
ATOM 2052 O O . ASP A 1 248 ? -17.943 -24.866 -11.392 1.00 87.94 248 ASP A O 1
ATOM 2056 N N . TRP A 1 249 ? -15.985 -25.405 -12.310 1.00 90.75 249 TRP A N 1
ATOM 2057 C CA . TRP A 1 249 ? -15.198 -25.264 -11.084 1.00 90.75 249 TRP A CA 1
ATOM 2058 C C . TRP A 1 249 ? -15.328 -23.876 -10.441 1.00 90.75 249 TRP A C 1
ATOM 2060 O O . TRP A 1 249 ? -15.208 -23.762 -9.222 1.00 90.75 249 TRP A O 1
ATOM 2070 N N . GLN A 1 250 ? -15.595 -22.829 -11.232 1.00 89.56 250 GLN A N 1
ATOM 2071 C CA . GLN A 1 250 ? -15.832 -21.468 -10.736 1.00 89.56 250 GLN A CA 1
ATOM 2072 C C . GLN A 1 250 ? -17.123 -21.371 -9.921 1.00 89.56 250 GLN A C 1
ATOM 2074 O O . GLN A 1 250 ? -17.147 -20.698 -8.888 1.00 89.56 250 GLN A O 1
ATOM 2079 N N . GLU A 1 251 ? -18.183 -22.035 -10.380 1.00 91.12 251 GLU A N 1
ATOM 2080 C CA . GLU A 1 251 ? -19.479 -22.065 -9.704 1.00 91.12 251 GLU A CA 1
ATOM 2081 C C . GLU A 1 251 ? -19.390 -22.926 -8.443 1.00 91.12 251 GLU A C 1
ATOM 2083 O O . GLU A 1 251 ? -19.728 -22.462 -7.357 1.00 91.12 251 GLU A O 1
ATOM 2088 N N . ILE A 1 252 ? -18.771 -24.106 -8.549 1.00 89.06 252 ILE A N 1
ATOM 2089 C CA . ILE A 1 252 ? -18.519 -24.998 -7.407 1.00 89.06 252 ILE A CA 1
ATOM 2090 C C . ILE A 1 252 ? -17.665 -24.303 -6.333 1.00 89.06 252 ILE A C 1
ATOM 2092 O O . ILE A 1 252 ? -17.947 -24.416 -5.138 1.00 89.06 252 ILE A O 1
ATOM 2096 N N . SER A 1 253 ? -16.632 -23.556 -6.737 1.00 92.00 253 SER A N 1
ATOM 2097 C CA . SER A 1 253 ? -15.809 -22.762 -5.818 1.00 92.00 253 SER A CA 1
ATOM 2098 C C . SER A 1 253 ? -16.630 -21.678 -5.121 1.00 92.00 253 SER A C 1
ATOM 2100 O O . SER A 1 253 ? -16.526 -21.517 -3.903 1.00 92.00 253 SER A O 1
ATOM 2102 N N . ALA A 1 254 ? -17.480 -20.960 -5.864 1.00 91.31 254 ALA A N 1
ATOM 2103 C CA . ALA A 1 254 ? -18.346 -19.928 -5.304 1.00 91.31 254 ALA A CA 1
ATOM 2104 C C . ALA A 1 254 ? -19.343 -20.514 -4.291 1.00 91.31 254 ALA A C 1
ATOM 2106 O O . ALA A 1 254 ? -19.467 -19.985 -3.186 1.00 91.31 254 ALA A O 1
ATOM 2107 N N . GLU A 1 255 ? -19.989 -21.633 -4.624 1.00 91.94 255 GLU A N 1
ATOM 2108 C CA . GLU A 1 255 ? -20.921 -22.326 -3.732 1.00 91.94 255 GLU A CA 1
ATOM 2109 C C . GLU A 1 255 ? -20.235 -22.826 -2.457 1.00 91.94 255 GLU A C 1
ATOM 2111 O O . GLU A 1 255 ? -20.732 -22.593 -1.352 1.00 91.94 255 GLU A O 1
ATOM 2116 N N . LEU A 1 256 ? -19.070 -23.473 -2.586 1.00 89.81 256 LEU A N 1
ATOM 2117 C CA . LEU A 1 256 ? -18.284 -23.932 -1.440 1.00 89.81 256 LEU A CA 1
ATOM 2118 C C . LEU A 1 256 ? -17.826 -22.767 -0.568 1.00 89.81 256 LEU A C 1
ATOM 2120 O O . LEU A 1 256 ? -17.878 -22.878 0.660 1.00 89.81 256 LEU A O 1
ATOM 2124 N N . CYS A 1 257 ? -17.420 -21.654 -1.183 1.00 89.88 257 CYS A N 1
ATOM 2125 C CA . CYS A 1 257 ? -17.062 -20.457 -0.443 1.00 89.88 257 CYS A CA 1
ATOM 2126 C C . CYS A 1 257 ? -18.252 -19.964 0.391 1.00 89.88 257 CYS A C 1
ATOM 2128 O O . CYS A 1 257 ? -18.187 -19.910 1.619 1.00 89.88 257 CYS A O 1
ATOM 2130 N N . SER A 1 258 ? -19.384 -19.689 -0.255 1.00 89.44 258 SER A N 1
ATOM 2131 C CA . SER A 1 258 ? -20.578 -19.193 0.435 1.00 89.44 258 SER A CA 1
ATOM 2132 C C . SER A 1 258 ? -21.088 -20.160 1.510 1.00 89.44 258 SER A C 1
ATOM 2134 O O . SER A 1 258 ? -21.558 -19.731 2.567 1.00 89.44 258 SER A O 1
ATOM 2136 N N . LEU A 1 259 ? -20.962 -21.471 1.285 1.00 90.38 259 LEU A N 1
ATOM 2137 C CA . LEU A 1 259 ? -21.307 -22.491 2.270 1.00 90.38 259 LEU A CA 1
ATOM 2138 C C . LEU A 1 259 ? -20.461 -22.364 3.544 1.00 90.38 259 LEU A C 1
ATOM 2140 O O . LEU A 1 259 ? -21.009 -22.384 4.648 1.00 90.38 259 LEU A O 1
ATOM 2144 N N . TRP A 1 260 ? -19.145 -22.227 3.396 1.00 89.69 260 TRP A N 1
ATOM 2145 C CA . TRP A 1 260 ? -18.217 -22.107 4.519 1.00 89.69 260 TRP A CA 1
ATOM 2146 C C . TRP A 1 260 ? -18.351 -20.774 5.253 1.00 89.69 260 TRP A C 1
ATOM 2148 O O . TRP A 1 260 ? -18.314 -20.762 6.481 1.00 89.69 260 TRP A O 1
ATOM 2158 N N . GLU A 1 261 ? -18.568 -19.668 4.543 1.00 88.94 261 GLU A N 1
ATOM 2159 C CA . GLU A 1 261 ? -18.829 -18.366 5.174 1.00 88.94 261 GLU A CA 1
ATOM 2160 C C . GLU A 1 261 ? -20.104 -18.403 6.016 1.00 88.94 261 GLU A C 1
ATOM 2162 O O . GLU A 1 261 ? -20.125 -17.915 7.147 1.00 88.94 261 GLU A O 1
ATOM 2167 N N . ARG A 1 262 ? -21.157 -19.057 5.512 1.00 87.94 262 ARG A N 1
ATOM 2168 C CA . ARG A 1 262 ? -22.400 -19.259 6.263 1.00 87.94 262 ARG A CA 1
ATOM 2169 C C . ARG A 1 262 ? -22.171 -20.071 7.534 1.00 87.94 262 ARG A C 1
ATOM 2171 O O . ARG A 1 262 ? -22.713 -19.724 8.578 1.00 87.94 262 ARG A O 1
ATOM 2178 N N . TYR A 1 263 ? -21.367 -21.127 7.457 1.00 87.56 263 TYR A N 1
ATOM 2179 C CA . TYR A 1 263 ? -21.009 -21.923 8.625 1.00 87.56 263 TYR A CA 1
ATOM 2180 C C . TYR A 1 263 ? -20.167 -21.144 9.641 1.00 87.56 263 TYR A C 1
ATOM 2182 O O . TYR A 1 263 ? -20.426 -21.228 10.836 1.00 87.56 263 TYR A O 1
ATOM 2190 N N . LEU A 1 264 ? -19.208 -20.334 9.187 1.00 85.00 264 LEU A N 1
ATOM 2191 C CA . LEU A 1 264 ? -18.416 -19.458 10.058 1.00 85.00 264 LEU A CA 1
ATOM 2192 C C . LEU A 1 264 ? -19.246 -18.343 10.707 1.00 85.00 264 LEU A C 1
ATOM 2194 O O . LEU A 1 264 ? -18.858 -17.826 11.754 1.00 85.00 264 LEU A O 1
ATOM 2198 N N . GLY A 1 265 ? -20.368 -17.968 10.090 1.00 83.44 265 GLY A N 1
ATOM 2199 C CA . GLY A 1 265 ? -21.346 -17.043 10.656 1.00 83.44 265 GLY A CA 1
ATOM 2200 C C . GLY A 1 265 ? -22.233 -17.654 11.747 1.00 83.44 265 GLY A C 1
ATOM 2201 O O . GLY A 1 265 ? -22.830 -16.904 12.517 1.00 83.44 265 GLY A O 1
ATOM 2202 N N . ASP A 1 266 ? -22.316 -18.984 11.843 1.00 83.56 266 ASP A N 1
ATOM 2203 C CA . ASP A 1 266 ? -23.080 -19.675 12.884 1.00 83.56 266 ASP A CA 1
ATOM 2204 C C . ASP A 1 266 ? -22.217 -19.914 14.131 1.00 83.56 266 ASP A C 1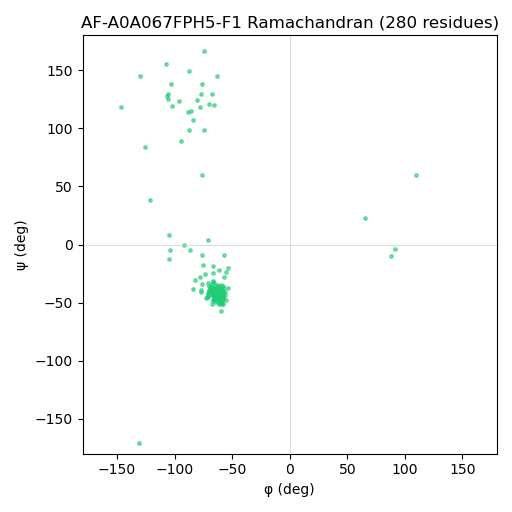
ATOM 2206 O O . ASP A 1 266 ? -21.272 -20.704 14.133 1.00 83.56 266 ASP A O 1
ATOM 2210 N N . SER A 1 267 ? -22.576 -19.256 15.235 1.00 80.50 267 SER A N 1
ATOM 2211 C CA . SER A 1 267 ? -21.889 -19.391 16.524 1.00 80.50 267 SER A CA 1
ATOM 2212 C C . SER A 1 267 ? -21.926 -20.809 17.105 1.00 80.50 267 SER A C 1
ATOM 2214 O O . SER A 1 267 ? -21.092 -21.141 17.947 1.00 80.50 267 SER A O 1
ATOM 2216 N N . ASN A 1 268 ? -22.885 -21.637 16.684 1.00 83.75 268 ASN A N 1
ATOM 2217 C CA . ASN A 1 268 ? -23.032 -23.022 17.137 1.00 83.75 268 ASN A CA 1
ATOM 2218 C C . ASN A 1 268 ? -22.285 -24.025 16.248 1.00 83.75 268 ASN A C 1
ATOM 2220 O O . ASN A 1 268 ? -22.314 -25.231 16.512 1.00 83.75 268 ASN A O 1
ATOM 2224 N N . TRP A 1 269 ? -21.617 -23.562 15.189 1.00 84.56 269 TRP A N 1
ATOM 2225 C CA . TRP A 1 269 ? -20.860 -24.441 14.318 1.00 84.56 269 TRP A CA 1
ATOM 2226 C C . TRP A 1 269 ? -19.489 -24.779 14.916 1.00 84.56 269 TRP A C 1
ATOM 2228 O O . TRP A 1 269 ? -18.676 -23.914 15.249 1.00 84.56 269 TRP A O 1
ATOM 2238 N N . HIS A 1 270 ? -19.218 -26.077 15.048 1.00 79.94 270 HIS A N 1
ATOM 2239 C CA . HIS A 1 270 ? -17.988 -26.607 15.633 1.00 79.94 270 HIS A CA 1
ATOM 2240 C C . HIS A 1 270 ? -17.327 -27.586 14.650 1.00 79.94 270 HIS A C 1
ATOM 2242 O O . HIS A 1 270 ? -17.553 -28.795 14.740 1.00 79.94 270 HIS A O 1
ATOM 2248 N N . PRO A 1 271 ? -16.527 -27.085 13.686 1.00 76.75 271 PRO A N 1
ATOM 2249 C CA . PRO A 1 271 ? -15.989 -27.894 12.585 1.00 76.75 271 PRO A CA 1
ATOM 2250 C C . PRO A 1 271 ? -14.980 -28.961 13.027 1.00 76.75 271 PRO A C 1
ATOM 2252 O O . PRO A 1 271 ? -14.741 -29.926 12.303 1.00 76.75 271 PRO A O 1
ATOM 2255 N N . PHE A 1 272 ? -14.406 -28.822 14.221 1.00 78.88 272 PHE A N 1
ATOM 2256 C CA . PHE A 1 272 ? -13.464 -29.782 14.783 1.00 78.88 272 PHE A CA 1
ATOM 2257 C C . PHE A 1 272 ? -14.137 -30.592 15.892 1.00 78.88 272 PHE A C 1
ATOM 2259 O O . PHE A 1 272 ? -14.673 -30.040 16.856 1.00 78.88 272 PHE A O 1
ATOM 2266 N N . LYS A 1 273 ? -14.095 -31.923 15.773 1.00 71.06 273 LYS A N 1
ATOM 2267 C CA . LYS A 1 273 ? -14.504 -32.820 16.859 1.00 71.06 273 LYS A CA 1
ATOM 2268 C C . LYS A 1 273 ? -13.473 -32.723 17.981 1.00 71.06 273 LYS A C 1
ATOM 2270 O O . LYS A 1 273 ? -12.312 -33.045 17.758 1.00 71.06 273 LYS A O 1
ATOM 2275 N N . ARG A 1 274 ? -13.907 -32.338 19.184 1.00 65.56 274 ARG A N 1
ATOM 2276 C CA . ARG A 1 274 ? -13.069 -32.414 20.391 1.00 65.56 274 ARG A CA 1
ATOM 2277 C C . ARG A 1 274 ? -12.787 -33.878 20.710 1.00 65.56 274 ARG A C 1
ATOM 2279 O O . ARG A 1 274 ? -13.728 -34.644 20.929 1.00 65.56 274 ARG A O 1
ATOM 2286 N N . VAL A 1 275 ? -11.517 -34.268 20.734 1.00 68.44 275 VAL A N 1
ATOM 2287 C CA . VAL A 1 275 ? -11.101 -35.638 21.068 1.00 68.44 275 VAL A CA 1
ATOM 2288 C C . VAL A 1 275 ? -10.496 -35.622 22.465 1.00 68.44 275 VAL A C 1
ATOM 2290 O O . VAL A 1 275 ? -9.626 -34.811 22.772 1.00 68.44 275 VAL A O 1
ATOM 2293 N N . LYS A 1 276 ? -10.974 -36.505 23.346 1.00 57.69 276 LYS A N 1
ATOM 2294 C CA . LYS A 1 276 ? -10.466 -36.608 24.717 1.00 57.69 276 LYS A CA 1
ATOM 2295 C C . LYS A 1 276 ? -9.274 -37.562 24.746 1.00 57.69 276 LYS A C 1
ATOM 2297 O O . LYS A 1 276 ? -9.467 -38.771 24.827 1.00 57.69 276 LYS A O 1
ATOM 2302 N N . ASN A 1 277 ? -8.059 -37.020 24.738 1.00 49.78 277 ASN A N 1
ATOM 2303 C CA . ASN A 1 277 ? -6.838 -37.790 24.985 1.00 49.78 277 ASN A CA 1
ATOM 2304 C C . ASN A 1 277 ? -6.354 -37.534 26.418 1.00 49.78 277 ASN A C 1
ATOM 2306 O O . ASN A 1 277 ? -6.078 -36.402 26.804 1.00 49.78 277 ASN A O 1
ATOM 2310 N N . GLY A 1 278 ? -6.283 -38.589 27.235 1.00 59.00 278 GLY A N 1
ATOM 2311 C CA . GLY A 1 278 ? -5.683 -38.518 28.576 1.00 59.00 278 GLY A CA 1
ATOM 2312 C C . GLY A 1 278 ? -6.405 -37.620 29.591 1.00 59.00 278 GLY A C 1
ATOM 2313 O O . GLY A 1 278 ? -5.785 -37.167 30.544 1.00 59.00 278 GLY A O 1
ATOM 2314 N N . GLY A 1 279 ? -7.701 -37.340 29.410 1.00 52.34 279 GLY A N 1
ATOM 2315 C CA . GLY A 1 279 ? -8.471 -36.507 30.346 1.00 52.34 279 GLY A CA 1
ATOM 2316 C C . GLY A 1 279 ? -8.487 -35.011 30.025 1.00 52.34 279 GLY A C 1
ATOM 2317 O O . GLY A 1 279 ? -9.234 -34.279 30.670 1.00 52.34 279 GLY A O 1
ATOM 2318 N N . ILE A 1 280 ? -7.753 -34.575 28.998 1.00 47.81 280 ILE A N 1
ATOM 2319 C CA . ILE A 1 280 ? -7.719 -33.187 28.530 1.00 47.81 280 ILE A CA 1
ATOM 2320 C C . ILE A 1 280 ? -8.521 -33.099 27.227 1.00 47.81 280 ILE A C 1
ATOM 2322 O O . ILE A 1 280 ? -8.340 -33.910 26.318 1.00 47.81 280 ILE A O 1
ATOM 2326 N N . TRP A 1 281 ? -9.448 -32.144 27.154 1.00 56.53 281 TRP A N 1
ATOM 2327 C CA . TRP A 1 281 ? -10.154 -31.824 25.914 1.00 56.53 281 TRP A CA 1
ATOM 2328 C C . TRP A 1 281 ? -9.218 -30.989 25.033 1.00 56.53 281 TRP A C 1
ATOM 2330 O O . TRP A 1 281 ? -8.809 -29.909 25.459 1.00 56.53 281 TRP A O 1
ATOM 2340 N N . GLN A 1 282 ? -8.866 -31.503 23.851 1.00 57.41 282 GLN A N 1
ATOM 2341 C CA . GLN A 1 282 ? -8.193 -30.750 22.785 1.00 57.41 282 GLN A CA 1
ATOM 2342 C C . GLN A 1 282 ? -9.197 -30.389 21.690 1.00 57.41 282 GLN A C 1
ATOM 2344 O O . GLN A 1 282 ? -10.063 -31.246 21.376 1.00 57.41 282 GLN A O 1
#

Foldseek 3Di:
DVVVVVVVVVVVVVVVVVVVVVVVVVVVVVVVVVVVVVVVVVVVVVVVVVVVVVVVVVVVVVVVVVVVVVVVVVVVVVVVVVVVVVVVVVVVVVVVVVVVVVVVVVVVVVVVVVVVVVVVVVVVVVVVVVVVVVVVVVVVVVVVVVLVVVVVPDDPPDDPPVVVVSVVVVVVVVVVVVVVVVVVVVVVVVVVVVVVVVVVVVVVVVVVVVVVVVVVDDPPDPDDDDDQLQDDLVVQLVVLCVVVVPDPSVVVSVVVRVVSSVLSVDPPRDPDDFDDDPNDTD

Radius of gyration: 61.26 Å; Cα contacts (8 Å, |Δi|>4): 40; chains: 1; bounding box: 145×53×186 Å